Protein AF-A0A6I8LSV9-F1 (afdb_monomer_lite)

Radius of gyration: 19.4 Å; chains: 1; bounding box: 45×38×53 Å

Secondary structure (DSSP, 8-state):
--HHHHHHHHHHHHHHHHH---HHHHHHHHHHHHHHHHHHHHHHHHTT-HHHHHHHHHHS--TTS-HHHHHHHHHHHHHHHHHHHHHHHHHHHHHHHHHHTT--EEEEHHHHHHHHHHTTSS-S--SSEEEEE-GGGHHHHHHHHHHTT-EE-TTSSEEEEE---SSS-EEEEEEESS-SBTB-S-HHHHHHT-EEE--TT-SSPEEE--HHHHHHHHHHHHHHS--HHHHHHHHHHHHHSPPPSSPPHHHHHHHHHHHHH-TTS-SS-----TT-----

Structure (mmCIF, N/CA/C/O backbone):
data_AF-A0A6I8LSV9-F1
#
_entry.id   AF-A0A6I8LSV9-F1
#
loop_
_atom_site.group_PDB
_atom_site.id
_atom_site.type_symbol
_atom_site.label_atom_id
_atom_site.label_alt_id
_atom_site.label_comp_id
_atom_site.label_asym_id
_atom_site.label_entity_id
_atom_site.label_seq_id
_atom_site.pdbx_PDB_ins_code
_atom_site.Cartn_x
_atom_site.Cartn_y
_atom_site.Cartn_z
_atom_site.occupancy
_atom_site.B_iso_or_equiv
_atom_site.auth_seq_id
_atom_site.auth_comp_id
_atom_site.auth_asym_id
_atom_site.auth_atom_id
_atom_site.pdbx_PDB_model_num
ATOM 1 N N . MET A 1 1 ? 27.009 18.449 -19.032 1.00 41.56 1 MET A N 1
ATOM 2 C CA . MET A 1 1 ? 25.744 18.585 -19.803 1.00 41.56 1 MET A CA 1
ATOM 3 C C . MET A 1 1 ? 25.060 17.239 -20.095 1.00 41.56 1 MET A C 1
ATOM 5 O O . MET A 1 1 ? 24.064 17.221 -20.805 1.00 41.56 1 MET A O 1
ATOM 9 N N . THR A 1 2 ? 25.517 16.136 -19.492 1.00 44.06 2 THR A N 1
ATOM 10 C CA . THR A 1 2 ? 25.027 14.760 -19.702 1.00 44.06 2 THR A CA 1
ATOM 11 C C . THR A 1 2 ? 23.951 14.286 -18.712 1.00 44.06 2 THR A C 1
ATOM 13 O O . THR A 1 2 ? 23.444 13.189 -18.870 1.00 44.06 2 THR A O 1
ATOM 16 N N . ASP A 1 3 ? 23.518 15.106 -17.751 1.00 55.25 3 ASP A N 1
ATOM 17 C CA . ASP A 1 3 ? 22.819 14.571 -16.564 1.00 55.25 3 ASP A CA 1
ATOM 18 C C . ASP A 1 3 ? 21.285 14.761 -16.536 1.00 55.25 3 ASP A C 1
ATOM 20 O O . ASP A 1 3 ? 20.577 14.186 -15.720 1.00 55.25 3 ASP A O 1
ATOM 24 N N . ARG A 1 4 ? 20.712 15.562 -17.452 1.00 61.03 4 ARG A N 1
ATOM 25 C CA . ARG A 1 4 ? 19.246 15.800 -17.499 1.00 61.03 4 ARG A CA 1
ATOM 26 C C . ARG A 1 4 ? 18.470 14.841 -18.405 1.00 61.03 4 ARG A C 1
ATOM 28 O O . ARG A 1 4 ? 17.241 14.906 -18.428 1.00 61.03 4 ARG A O 1
ATOM 35 N N . ARG A 1 5 ? 19.150 14.052 -19.240 1.00 62.25 5 ARG A N 1
ATOM 36 C CA . ARG A 1 5 ? 18.494 13.032 -20.079 1.00 62.25 5 ARG A CA 1
ATOM 37 C C . ARG A 1 5 ? 18.415 11.696 -19.344 1.00 62.25 5 ARG A C 1
ATOM 39 O O . ARG A 1 5 ? 17.327 11.140 -19.322 1.00 62.25 5 ARG A O 1
ATOM 46 N N . ALA A 1 6 ? 19.482 11.304 -18.644 1.00 62.06 6 ALA A N 1
ATOM 47 C CA . ALA A 1 6 ? 19.504 10.058 -17.880 1.00 62.06 6 ALA A CA 1
ATOM 48 C C . ALA A 1 6 ? 18.453 10.012 -16.753 1.00 62.06 6 ALA A C 1
ATOM 50 O O . ALA A 1 6 ? 17.731 9.039 -16.567 1.00 62.06 6 ALA A O 1
ATOM 51 N N . GLY A 1 7 ? 18.237 11.134 -16.058 1.00 73.69 7 GLY A N 1
ATOM 52 C CA . GLY A 1 7 ? 17.177 11.203 -15.045 1.00 73.69 7 GLY A CA 1
ATOM 53 C C . GLY A 1 7 ? 15.755 10.991 -15.592 1.00 73.69 7 GLY A C 1
ATOM 54 O O . GLY A 1 7 ? 14.885 10.541 -14.853 1.00 73.69 7 GLY A O 1
ATOM 55 N N . ARG A 1 8 ? 15.505 11.283 -16.879 1.00 87.69 8 ARG A N 1
ATOM 56 C CA . ARG A 1 8 ? 14.156 11.187 -17.462 1.00 87.69 8 ARG A CA 1
ATOM 57 C C . ARG A 1 8 ? 13.750 9.757 -17.784 1.00 87.69 8 ARG A C 1
ATOM 59 O O . ARG A 1 8 ? 12.625 9.396 -17.471 1.00 87.69 8 ARG A O 1
ATOM 66 N N . LEU A 1 9 ? 14.648 8.947 -18.348 1.00 91.31 9 LEU A N 1
ATOM 67 C CA . LEU A 1 9 ? 14.338 7.548 -18.660 1.00 91.31 9 LEU A CA 1
ATOM 68 C C . LEU A 1 9 ? 14.072 6.739 -17.386 1.00 91.31 9 LEU A C 1
ATOM 70 O O . LEU A 1 9 ? 13.116 5.968 -17.338 1.00 91.31 9 LEU A O 1
ATOM 74 N N . ALA A 1 10 ? 14.854 6.965 -16.326 1.00 93.19 10 ALA A N 1
ATOM 75 C CA . ALA A 1 10 ? 14.626 6.327 -15.031 1.00 93.19 10 ALA A CA 1
ATOM 76 C C . ALA A 1 10 ? 13.281 6.727 -14.394 1.00 93.19 10 ALA A C 1
ATOM 78 O O . ALA A 1 10 ? 12.571 5.880 -13.848 1.00 93.19 10 ALA A O 1
ATOM 79 N N . GLU A 1 11 ? 12.905 8.006 -14.468 1.00 93.00 11 GLU A N 1
ATOM 80 C CA . GLU A 1 11 ? 11.604 8.475 -13.982 1.00 93.00 11 GLU A CA 1
ATOM 81 C C . GLU A 1 11 ? 10.441 7.927 -14.822 1.00 93.00 11 GLU A C 1
ATOM 83 O O . GLU A 1 11 ? 9.444 7.470 -14.260 1.00 93.00 11 GLU A O 1
ATOM 88 N N . ASP A 1 12 ? 10.584 7.910 -16.148 1.00 93.06 12 ASP A N 1
ATOM 89 C CA . ASP A 1 12 ? 9.601 7.345 -17.072 1.00 93.06 12 ASP A CA 1
ATOM 90 C C . ASP A 1 12 ? 9.400 5.840 -16.823 1.00 93.06 12 ASP A C 1
ATOM 92 O O . ASP A 1 12 ? 8.258 5.382 -16.786 1.00 93.06 12 ASP A O 1
ATOM 96 N N . ALA A 1 13 ? 10.470 5.090 -16.536 1.00 94.06 13 ALA A N 1
ATOM 97 C CA . ALA A 1 13 ? 10.390 3.680 -16.157 1.00 94.06 13 ALA A CA 1
ATOM 98 C C . ALA A 1 13 ? 9.637 3.472 -14.832 1.00 94.06 13 ALA A C 1
ATOM 100 O O . ALA A 1 13 ? 8.784 2.591 -14.739 1.00 94.06 13 ALA A O 1
ATOM 101 N N . VAL A 1 14 ? 9.889 4.299 -13.808 1.00 94.62 14 VAL A N 1
ATOM 102 C CA . VAL A 1 14 ? 9.114 4.242 -12.552 1.00 94.62 14 VAL A CA 1
ATOM 103 C C . VAL A 1 14 ? 7.649 4.596 -12.791 1.00 94.62 14 VAL A C 1
ATOM 105 O O . VAL A 1 14 ? 6.767 3.925 -12.255 1.00 94.62 14 VAL A O 1
ATOM 108 N N . ARG A 1 15 ? 7.367 5.593 -13.634 1.00 94.25 15 ARG A N 1
ATOM 109 C CA . ARG A 1 15 ? 5.996 5.933 -14.024 1.00 94.25 15 ARG A CA 1
ATOM 110 C C . ARG A 1 15 ? 5.301 4.751 -14.708 1.00 94.25 15 ARG A C 1
ATOM 112 O O . ARG A 1 15 ? 4.181 4.423 -14.320 1.00 94.25 15 ARG A O 1
ATOM 119 N N . ALA A 1 16 ? 5.958 4.089 -15.659 1.00 93.62 16 ALA A N 1
ATOM 120 C CA . ALA A 1 16 ? 5.436 2.897 -16.332 1.00 93.62 16 ALA A CA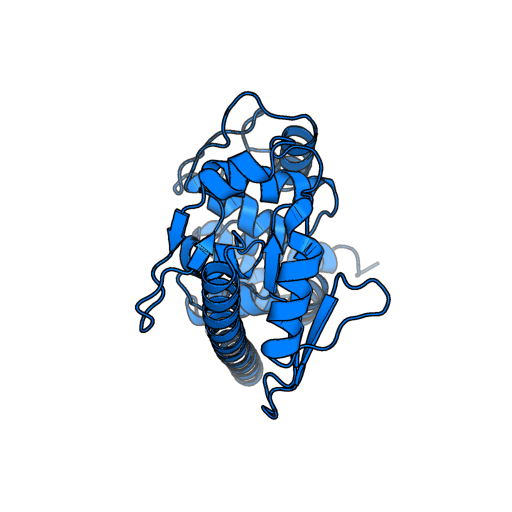 1
ATOM 121 C C . ALA A 1 16 ? 5.186 1.741 -15.341 1.00 93.62 16 ALA A C 1
ATOM 123 O O . ALA A 1 16 ? 4.099 1.167 -15.314 1.00 93.62 16 ALA A O 1
ATOM 124 N N . LEU A 1 17 ? 6.120 1.475 -14.419 1.00 93.19 17 LEU A N 1
ATOM 125 C CA . LEU A 1 17 ? 5.948 0.475 -13.350 1.00 93.19 17 LEU A CA 1
ATOM 126 C C . LEU A 1 17 ? 4.728 0.763 -12.459 1.00 93.19 17 LEU A C 1
ATOM 128 O O . LEU A 1 17 ? 3.979 -0.143 -12.068 1.00 93.19 17 LEU A O 1
ATOM 132 N N . CYS A 1 18 ? 4.522 2.033 -12.105 1.00 93.69 18 CYS A N 1
ATOM 133 C CA . CYS A 1 18 ? 3.361 2.451 -11.330 1.00 93.69 18 CYS A CA 1
ATOM 134 C C . CYS A 1 18 ? 2.058 2.259 -12.114 1.00 93.69 18 CYS A C 1
ATOM 136 O O . CYS A 1 18 ? 1.058 1.888 -11.494 1.00 93.69 18 CYS A O 1
ATOM 138 N N . TRP A 1 19 ? 2.084 2.446 -13.437 1.00 89.38 19 TRP A N 1
ATOM 139 C CA . TRP A 1 19 ? 0.939 2.238 -14.316 1.00 89.38 19 TRP A CA 1
ATOM 140 C C . TRP A 1 19 ? 0.557 0.759 -14.459 1.00 89.38 19 TRP A C 1
ATOM 142 O O . TRP A 1 19 ? -0.611 0.437 -14.261 1.00 89.38 19 TRP A O 1
ATOM 152 N N . GLY A 1 20 ? 1.492 -0.157 -14.734 1.00 80.06 20 GLY A N 1
ATOM 153 C CA . GLY A 1 20 ? 1.222 -1.601 -14.857 1.00 80.06 20 GLY A CA 1
ATOM 154 C C . GLY A 1 20 ? 1.785 -2.250 -16.130 1.00 80.06 20 GLY A C 1
ATOM 155 O O . GLY A 1 20 ? 2.634 -1.681 -16.800 1.00 80.06 20 GLY A O 1
ATOM 156 N N . THR A 1 21 ? 1.338 -3.472 -16.441 1.00 64.88 21 THR A N 1
ATOM 157 C CA . THR A 1 21 ? 1.952 -4.384 -17.433 1.00 64.88 21 THR A CA 1
ATOM 158 C C . THR A 1 21 ? 1.377 -4.250 -18.852 1.00 64.88 21 THR A C 1
ATOM 160 O O . THR A 1 21 ? 1.044 -5.251 -19.483 1.00 64.88 21 THR A O 1
ATOM 163 N N . GLY A 1 22 ? 1.223 -3.024 -19.358 1.00 72.25 22 GLY A N 1
ATOM 164 C CA . GLY A 1 22 ? 0.943 -2.810 -20.786 1.00 72.25 22 GLY A CA 1
ATOM 165 C C . GLY A 1 22 ? 2.160 -3.164 -21.655 1.00 72.25 22 GLY A C 1
ATOM 166 O O . GLY A 1 22 ? 3.293 -3.098 -21.176 1.00 72.25 22 GLY A O 1
ATOM 167 N N . ALA A 1 23 ? 1.950 -3.522 -22.928 1.00 70.19 23 ALA A N 1
ATOM 168 C CA . ALA A 1 23 ? 3.049 -3.830 -23.857 1.00 70.19 23 ALA A CA 1
ATOM 169 C C . ALA A 1 23 ? 4.005 -2.631 -24.038 1.00 70.19 23 ALA A C 1
ATOM 171 O O . ALA A 1 23 ? 5.218 -2.788 -23.911 1.00 70.19 23 ALA A O 1
ATOM 172 N N . ASP A 1 24 ? 3.455 -1.425 -24.203 1.00 78.19 24 ASP A N 1
ATOM 173 C CA . ASP A 1 24 ? 4.225 -0.177 -24.321 1.00 78.19 24 ASP A CA 1
ATOM 174 C C . ASP A 1 24 ? 5.043 0.109 -23.050 1.00 78.19 24 ASP A C 1
ATOM 176 O O . ASP A 1 24 ? 6.216 0.496 -23.100 1.00 78.19 24 ASP A O 1
ATOM 180 N N . SER A 1 25 ? 4.442 -0.147 -21.883 1.00 84.94 25 SER A N 1
ATOM 181 C CA . SER A 1 25 ? 5.132 -0.071 -20.594 1.00 84.94 25 SER A CA 1
ATOM 182 C C . SER A 1 25 ? 6.300 -1.064 -20.524 1.00 84.94 25 SER A C 1
ATOM 184 O O . SER A 1 25 ? 7.349 -0.726 -19.969 1.00 84.94 25 SER A O 1
ATOM 186 N N . HIS A 1 26 ? 6.173 -2.258 -21.119 1.00 89.19 26 HIS A N 1
ATOM 187 C CA . HIS A 1 26 ? 7.247 -3.247 -21.113 1.00 89.19 26 HIS A CA 1
ATOM 188 C C . HIS A 1 26 ? 8.468 -2.822 -21.906 1.00 89.19 26 HIS A C 1
ATOM 190 O O . HIS A 1 26 ? 9.573 -2.849 -21.359 1.00 89.19 26 HIS A O 1
ATOM 196 N N . GLU A 1 27 ? 8.276 -2.392 -23.149 1.00 90.06 27 GLU A N 1
ATOM 197 C CA . GLU A 1 27 ? 9.377 -1.920 -23.988 1.00 90.06 27 GLU A CA 1
ATOM 198 C C . GLU A 1 27 ? 10.102 -0.740 -23.334 1.00 90.06 27 GLU A C 1
ATOM 200 O O . GLU A 1 27 ? 11.333 -0.721 -23.283 1.00 90.06 27 GLU A O 1
ATOM 205 N N . MET A 1 28 ? 9.353 0.201 -22.748 1.00 92.69 28 MET A N 1
ATOM 206 C CA . MET A 1 28 ? 9.922 1.348 -22.040 1.00 92.69 28 MET A CA 1
ATOM 207 C C . MET A 1 28 ? 10.778 0.927 -20.840 1.00 92.69 28 MET A C 1
ATOM 209 O O . MET A 1 28 ? 11.909 1.398 -20.696 1.00 92.69 28 MET A O 1
ATOM 213 N N . ILE A 1 29 ? 10.261 0.044 -19.980 1.00 94.44 29 ILE A N 1
ATOM 214 C CA . ILE A 1 29 ? 10.987 -0.421 -18.791 1.00 94.44 29 ILE A CA 1
ATOM 215 C C . ILE A 1 29 ? 12.228 -1.216 -19.207 1.00 94.44 29 ILE A C 1
ATOM 217 O O . ILE A 1 29 ? 13.314 -0.953 -18.690 1.00 94.44 29 ILE A O 1
ATOM 221 N N . ALA A 1 30 ? 12.095 -2.152 -20.151 1.00 94.06 30 ALA A N 1
ATOM 222 C CA . ALA A 1 30 ? 13.209 -2.963 -20.638 1.00 94.06 30 ALA A CA 1
ATOM 223 C C . ALA A 1 30 ? 14.304 -2.087 -21.264 1.00 94.06 30 ALA A C 1
ATOM 225 O O . ALA A 1 30 ? 15.478 -2.219 -20.915 1.00 94.06 30 ALA A O 1
ATOM 226 N N . HIS A 1 31 ? 13.924 -1.128 -22.114 1.00 94.75 31 HIS A N 1
ATOM 227 C CA . HIS A 1 31 ? 14.861 -0.194 -22.730 1.00 94.75 31 HIS A CA 1
ATOM 228 C C . HIS A 1 31 ? 15.604 0.654 -21.688 1.00 94.75 31 HIS A C 1
ATOM 230 O O . HIS A 1 31 ? 16.830 0.779 -21.761 1.00 94.75 31 HIS A O 1
ATOM 236 N N . ALA A 1 32 ? 14.894 1.199 -20.696 1.00 95.31 32 ALA A N 1
ATOM 237 C CA . ALA A 1 32 ? 15.503 1.998 -19.635 1.00 95.31 32 ALA A CA 1
ATOM 238 C C . ALA A 1 32 ? 16.468 1.168 -18.774 1.00 95.31 32 ALA A C 1
ATOM 240 O O . ALA A 1 32 ? 17.569 1.622 -18.469 1.00 95.31 32 ALA A O 1
ATOM 241 N N . VAL A 1 33 ? 16.091 -0.066 -18.425 1.00 95.69 33 VAL A N 1
ATOM 242 C CA . VAL A 1 33 ? 16.935 -0.989 -17.652 1.00 95.69 33 VAL A CA 1
ATOM 243 C C . VAL A 1 33 ? 18.208 -1.357 -18.417 1.00 95.69 33 VAL A C 1
ATOM 245 O O . VAL A 1 33 ? 19.280 -1.359 -17.820 1.00 95.69 33 VAL A O 1
ATOM 248 N N . LEU A 1 34 ? 18.127 -1.626 -19.723 1.00 95.19 34 LEU A N 1
ATOM 249 C CA . LEU A 1 34 ? 19.300 -1.984 -20.531 1.00 95.19 34 LEU A CA 1
ATOM 250 C C . LEU A 1 34 ? 20.220 -0.795 -20.817 1.00 95.19 34 LEU A C 1
ATOM 252 O O . LEU A 1 34 ? 21.437 -0.959 -20.878 1.00 95.19 34 LEU A O 1
ATOM 256 N N . THR A 1 35 ? 19.654 0.400 -20.977 1.00 95.25 35 THR A N 1
ATOM 257 C CA . THR A 1 35 ? 20.423 1.595 -21.350 1.00 95.25 35 THR A CA 1
ATOM 258 C C . THR A 1 35 ? 21.012 2.300 -20.127 1.00 95.25 35 THR A C 1
ATOM 260 O O . THR A 1 35 ? 22.131 2.806 -20.185 1.00 95.25 35 THR A O 1
ATOM 263 N N . GLU A 1 36 ? 20.282 2.333 -19.007 1.00 95.69 36 GLU A N 1
ATOM 264 C CA . GLU A 1 36 ? 20.600 3.167 -17.841 1.00 95.69 36 GLU A CA 1
ATOM 265 C C . GLU A 1 36 ? 20.325 2.458 -16.503 1.00 95.69 36 GLU A C 1
ATOM 267 O O . GLU A 1 36 ? 19.827 3.062 -15.549 1.00 95.69 36 GLU A O 1
ATOM 272 N N . LEU A 1 37 ? 20.692 1.174 -16.403 1.00 95.62 37 LEU A N 1
ATOM 273 C CA . LEU A 1 37 ? 20.463 0.331 -15.221 1.00 95.62 37 LEU A CA 1
ATOM 274 C C . LEU A 1 37 ? 20.738 1.042 -13.884 1.00 95.62 37 LEU A C 1
ATOM 276 O O . LEU A 1 37 ? 19.918 0.987 -12.970 1.00 95.62 37 LEU A O 1
ATOM 280 N N . GLY A 1 38 ? 21.890 1.709 -13.762 1.00 96.06 38 GLY A N 1
ATOM 281 C CA . GLY A 1 38 ? 22.283 2.397 -12.530 1.00 96.06 38 GLY A CA 1
ATOM 282 C C . GLY A 1 38 ? 21.299 3.496 -12.116 1.00 96.06 38 GLY A C 1
ATOM 283 O O . GLY A 1 38 ? 20.918 3.559 -10.948 1.00 96.06 38 GLY A O 1
ATOM 284 N N . ALA A 1 39 ? 20.835 4.308 -13.071 1.00 96.56 39 ALA A N 1
ATOM 285 C CA . ALA A 1 39 ? 19.878 5.382 -12.817 1.00 96.56 39 ALA A CA 1
ATOM 286 C C . ALA A 1 39 ? 18.490 4.829 -12.463 1.00 96.56 39 ALA A C 1
ATOM 288 O O . ALA A 1 39 ? 17.845 5.331 -11.542 1.00 96.56 39 ALA A O 1
ATOM 289 N N . VAL A 1 40 ? 18.051 3.757 -13.136 1.00 96.69 40 VAL A N 1
ATOM 290 C CA . VAL A 1 40 ? 16.788 3.070 -12.816 1.00 96.69 40 VAL A CA 1
ATOM 291 C C . VAL A 1 40 ? 16.829 2.496 -11.399 1.00 96.69 40 VAL A C 1
ATOM 293 O O . VAL A 1 40 ? 15.917 2.748 -10.614 1.00 96.69 40 VAL A O 1
ATOM 296 N N . LEU A 1 41 ? 17.899 1.783 -11.029 1.00 97.38 41 LEU A N 1
ATOM 297 C CA . LEU A 1 41 ? 18.055 1.227 -9.680 1.00 97.38 41 LEU A CA 1
ATOM 298 C C . LEU A 1 41 ? 18.083 2.324 -8.612 1.00 97.38 41 LEU A C 1
ATOM 300 O O . LEU A 1 41 ? 17.379 2.209 -7.606 1.00 97.38 41 LEU A O 1
ATOM 304 N N . GLU A 1 42 ? 18.852 3.394 -8.828 1.00 97.19 42 GLU A N 1
ATOM 305 C CA . GLU A 1 42 ? 18.894 4.534 -7.910 1.00 97.19 42 GLU A CA 1
ATOM 306 C C . GLU A 1 42 ? 17.496 5.138 -7.730 1.00 97.19 42 GLU A C 1
ATOM 308 O O . GLU A 1 42 ? 17.022 5.301 -6.599 1.00 97.19 42 GLU A O 1
ATOM 313 N N . GLN A 1 43 ? 16.803 5.422 -8.832 1.00 96.38 43 GLN A N 1
ATOM 314 C CA . GLN A 1 43 ? 15.477 6.020 -8.798 1.00 96.38 43 GLN A CA 1
ATOM 315 C C . GLN A 1 43 ? 14.461 5.094 -8.123 1.00 96.38 43 GLN A C 1
ATOM 317 O O . GLN A 1 43 ? 13.661 5.555 -7.303 1.00 96.38 43 GLN A O 1
ATOM 322 N N . SER A 1 44 ? 14.507 3.787 -8.383 1.00 97.06 44 SER A N 1
ATOM 323 C CA . SER A 1 44 ? 13.640 2.803 -7.731 1.00 97.06 44 SER A CA 1
ATOM 324 C C . SER A 1 44 ? 13.900 2.686 -6.228 1.00 97.06 44 SER A C 1
ATOM 326 O O . SER A 1 44 ? 12.953 2.544 -5.450 1.00 97.06 44 SER A O 1
ATOM 328 N N . VAL A 1 45 ? 15.151 2.809 -5.778 1.00 96.50 45 VAL A N 1
ATOM 329 C CA . VAL A 1 45 ? 15.485 2.871 -4.346 1.00 96.50 45 VAL A CA 1
ATOM 330 C C . VAL A 1 45 ? 14.934 4.152 -3.719 1.00 96.50 45 VAL A C 1
ATOM 332 O O . VAL A 1 45 ? 14.200 4.086 -2.730 1.00 96.50 45 VAL A O 1
ATOM 335 N N . ARG A 1 46 ? 15.226 5.320 -4.306 1.00 94.88 46 ARG A N 1
ATOM 336 C CA . ARG A 1 46 ? 14.807 6.632 -3.774 1.00 94.88 46 ARG A CA 1
ATOM 337 C C . ARG A 1 46 ? 13.288 6.769 -3.715 1.00 94.88 46 ARG A C 1
ATOM 339 O O . ARG A 1 46 ? 12.752 7.338 -2.766 1.00 94.88 46 ARG A O 1
ATOM 346 N N . SER A 1 47 ? 12.594 6.204 -4.698 1.00 94.25 47 SER A N 1
ATOM 347 C CA . SER A 1 47 ? 11.134 6.206 -4.782 1.00 94.25 47 SER A CA 1
ATOM 348 C C . SER A 1 47 ? 10.453 5.086 -3.988 1.00 94.25 47 SER A C 1
ATOM 350 O O . SER A 1 47 ? 9.228 5.084 -3.911 1.00 94.25 47 SER A O 1
ATOM 352 N N . LYS A 1 48 ? 11.202 4.158 -3.368 1.00 95.31 48 LYS A N 1
ATOM 353 C CA . LYS A 1 48 ? 10.666 2.941 -2.721 1.00 95.31 48 LYS A CA 1
ATOM 354 C C . LYS A 1 48 ? 9.825 2.065 -3.667 1.00 95.31 48 LYS A C 1
ATOM 356 O O . LYS A 1 48 ? 8.810 1.500 -3.266 1.00 95.31 48 LYS A O 1
ATOM 361 N N . THR A 1 49 ? 10.247 1.961 -4.926 1.00 96.81 49 THR A N 1
ATOM 362 C CA . THR A 1 49 ? 9.636 1.108 -5.961 1.00 96.81 49 THR A CA 1
ATOM 363 C C . THR A 1 49 ? 10.550 -0.044 -6.393 1.00 96.81 49 THR A C 1
ATOM 365 O O . THR A 1 49 ? 10.212 -0.779 -7.313 1.00 96.81 49 THR A O 1
ATOM 368 N N . LEU A 1 50 ? 11.680 -0.274 -5.711 1.00 97.81 50 LEU A N 1
ATOM 369 C CA . LEU A 1 50 ? 12.616 -1.353 -6.058 1.00 97.81 50 LEU A CA 1
ATOM 370 C C . LEU A 1 50 ? 11.965 -2.743 -6.066 1.00 97.81 50 LEU A C 1
ATOM 372 O O . LEU A 1 50 ? 12.225 -3.523 -6.973 1.00 97.81 50 LEU A O 1
ATOM 376 N N . CYS A 1 51 ? 11.092 -3.053 -5.103 1.00 97.94 51 CYS A N 1
ATOM 377 C CA . CYS A 1 51 ? 10.382 -4.340 -5.104 1.00 97.94 51 CYS A CA 1
ATOM 378 C C . CYS A 1 51 ? 9.343 -4.434 -6.229 1.00 97.94 51 CYS A C 1
ATOM 380 O O . CYS A 1 51 ? 9.068 -5.531 -6.703 1.00 97.94 51 CYS A O 1
ATOM 382 N N . LEU A 1 52 ? 8.808 -3.297 -6.683 1.00 96.50 52 LEU A N 1
ATOM 383 C CA . LEU A 1 52 ? 7.899 -3.245 -7.824 1.00 96.50 52 LEU A CA 1
ATOM 384 C C . LEU A 1 52 ? 8.659 -3.523 -9.127 1.00 96.50 52 LEU A C 1
ATOM 386 O O . LEU A 1 52 ? 8.211 -4.351 -9.911 1.00 96.50 52 LEU A O 1
ATOM 390 N N . LEU A 1 53 ? 9.837 -2.913 -9.309 1.00 97.12 53 LEU A N 1
ATOM 391 C CA . LEU A 1 53 ? 10.754 -3.235 -10.408 1.00 97.12 53 LEU A CA 1
ATOM 392 C C . LEU A 1 53 ? 11.191 -4.707 -10.364 1.00 97.12 53 LEU A C 1
ATOM 394 O O . LEU A 1 53 ? 11.172 -5.384 -11.385 1.00 97.12 53 LEU A O 1
ATOM 398 N N . ALA A 1 54 ? 11.571 -5.210 -9.187 1.00 97.69 54 ALA A N 1
ATOM 399 C CA . ALA A 1 54 ? 12.015 -6.591 -9.024 1.00 97.69 54 ALA A CA 1
ATOM 400 C C . ALA A 1 54 ? 10.903 -7.597 -9.354 1.00 97.69 54 ALA A C 1
ATOM 402 O O . ALA A 1 54 ? 11.157 -8.551 -10.077 1.00 97.69 54 ALA A O 1
ATOM 403 N N . ALA A 1 55 ? 9.677 -7.375 -8.866 1.00 96.56 55 ALA A N 1
ATOM 404 C CA . ALA A 1 55 ? 8.526 -8.208 -9.213 1.00 96.56 55 ALA A CA 1
ATOM 405 C C . ALA A 1 55 ? 8.224 -8.152 -10.713 1.00 96.56 55 ALA A C 1
ATOM 407 O O . ALA A 1 55 ? 8.031 -9.183 -11.344 1.00 96.56 55 ALA A O 1
ATOM 408 N N . TYR A 1 56 ? 8.271 -6.955 -11.295 1.00 95.50 56 TYR A N 1
ATOM 409 C CA . TYR A 1 56 ? 8.058 -6.774 -12.719 1.00 95.50 56 TYR A CA 1
ATOM 410 C C . TYR A 1 56 ? 9.060 -7.573 -13.569 1.00 95.50 56 TYR A C 1
ATOM 412 O O . TYR A 1 56 ? 8.643 -8.327 -14.443 1.00 95.50 56 TYR A O 1
ATOM 420 N N . LEU A 1 57 ? 10.362 -7.456 -13.286 1.00 95.31 57 LEU A N 1
ATOM 421 C CA . LEU A 1 57 ? 11.423 -8.161 -14.019 1.00 95.31 57 LEU A CA 1
ATOM 422 C C . LEU A 1 57 ? 11.477 -9.666 -13.715 1.00 95.31 57 LEU A C 1
ATOM 424 O O . LEU A 1 57 ? 12.006 -10.429 -14.521 1.00 95.31 57 LEU A O 1
ATOM 428 N N . HIS A 1 58 ? 10.934 -10.094 -12.573 1.00 94.56 58 HIS A N 1
ATOM 429 C CA . HIS A 1 58 ? 10.737 -11.508 -12.260 1.00 94.56 58 HIS A CA 1
ATOM 430 C C . HIS A 1 58 ? 9.703 -12.144 -13.199 1.00 94.56 58 HIS A C 1
ATOM 432 O O . HIS A 1 58 ? 9.928 -13.241 -13.703 1.00 94.56 58 HIS A O 1
ATOM 438 N N . ASP A 1 59 ? 8.608 -11.429 -13.470 1.00 93.31 59 ASP A N 1
ATOM 439 C CA . ASP A 1 59 ? 7.529 -11.901 -14.343 1.00 93.31 59 ASP A CA 1
ATOM 440 C C . ASP A 1 59 ? 7.814 -11.628 -15.836 1.00 93.31 59 ASP A C 1
ATOM 442 O O . ASP A 1 59 ? 7.311 -12.334 -16.707 1.00 93.31 59 ASP A O 1
ATOM 446 N N . HIS A 1 60 ? 8.648 -10.626 -16.140 1.00 92.81 60 HIS A N 1
ATOM 447 C CA . HIS A 1 60 ? 8.990 -10.186 -17.495 1.00 92.81 60 HIS A CA 1
ATOM 448 C C . HIS A 1 60 ? 10.508 -10.176 -17.680 1.00 92.81 60 HIS A C 1
ATOM 450 O O . HIS A 1 60 ? 11.171 -9.144 -17.534 1.00 92.81 60 HIS A O 1
ATOM 456 N N . SER A 1 61 ? 11.069 -11.343 -17.993 1.00 88.38 61 SER A N 1
ATOM 457 C CA . SER A 1 61 ? 12.514 -11.501 -18.143 1.00 88.38 61 SER A CA 1
ATOM 458 C C . SER A 1 61 ? 13.073 -10.626 -19.266 1.00 88.38 61 SER A C 1
ATOM 460 O O . SER A 1 61 ? 12.563 -10.663 -20.384 1.00 88.38 61 SER A O 1
ATOM 462 N N . VAL A 1 62 ? 14.175 -9.932 -18.987 1.00 93.56 62 VAL A N 1
ATOM 463 C CA . VAL A 1 62 ? 14.999 -9.234 -19.983 1.00 93.56 62 VAL A CA 1
ATOM 464 C C . VAL A 1 62 ? 16.275 -10.064 -20.186 1.00 93.56 62 VAL A C 1
ATOM 466 O O . VAL A 1 62 ? 17.126 -10.058 -19.293 1.00 93.56 62 VAL A O 1
ATOM 469 N N . PRO A 1 63 ? 16.408 -10.836 -21.283 1.00 92.62 63 PRO A N 1
ATOM 470 C CA . PRO A 1 63 ? 17.499 -11.803 -21.463 1.00 92.62 63 PRO A CA 1
ATOM 471 C C . PRO A 1 63 ? 18.909 -11.207 -21.385 1.00 92.62 63 PRO A C 1
ATOM 473 O O . PRO A 1 63 ? 19.844 -11.882 -20.957 1.00 92.62 63 PRO A O 1
ATOM 476 N N . GLU A 1 64 ? 19.066 -9.948 -21.783 1.00 96.31 64 GLU A N 1
ATOM 477 C CA . GLU A 1 64 ? 20.332 -9.216 -21.802 1.00 96.31 64 GLU A CA 1
ATOM 478 C C . GLU A 1 64 ? 20.729 -8.662 -20.423 1.00 96.31 64 GLU A C 1
ATOM 480 O O . GLU A 1 64 ? 21.839 -8.151 -20.261 1.00 96.31 64 GLU A O 1
ATOM 485 N N . LEU A 1 65 ? 19.850 -8.751 -19.417 1.00 95.00 65 LEU A N 1
ATOM 486 C CA . LEU A 1 65 ? 20.136 -8.272 -18.068 1.00 95.00 65 LEU A CA 1
ATOM 487 C C . LEU A 1 65 ? 21.166 -9.170 -17.371 1.00 95.00 65 LEU A C 1
ATOM 489 O O . LEU A 1 65 ? 21.041 -10.395 -17.326 1.00 95.00 65 LEU A O 1
ATOM 493 N N . ASP A 1 66 ? 22.172 -8.540 -16.764 1.00 95.56 66 ASP A N 1
ATOM 494 C CA . ASP A 1 66 ? 23.233 -9.247 -16.055 1.00 95.56 66 ASP A CA 1
ATOM 495 C C . ASP A 1 66 ? 22.690 -10.172 -14.947 1.00 95.56 66 ASP A C 1
ATOM 497 O O . ASP A 1 66 ? 21.867 -9.799 -14.106 1.00 95.56 66 ASP A O 1
ATOM 501 N N . ARG A 1 67 ? 23.215 -11.401 -14.894 1.00 96.25 67 ARG A N 1
ATOM 502 C CA . ARG A 1 67 ? 22.751 -12.436 -13.959 1.00 96.25 67 ARG A CA 1
ATOM 503 C C . ARG A 1 67 ? 22.959 -12.060 -12.490 1.00 96.25 67 ARG A C 1
ATOM 505 O O . ARG A 1 67 ? 22.226 -12.547 -11.625 1.00 96.25 67 ARG A O 1
ATOM 512 N N . ALA A 1 68 ? 23.982 -11.278 -12.147 1.00 97.25 68 ALA A N 1
ATOM 513 C CA . ALA A 1 68 ? 24.169 -10.803 -10.779 1.00 97.25 68 ALA A CA 1
ATOM 514 C C . ALA A 1 68 ? 23.091 -9.781 -10.400 1.00 97.25 68 ALA A C 1
ATOM 516 O O . ALA A 1 68 ? 22.562 -9.861 -9.291 1.00 97.25 68 ALA A O 1
ATOM 517 N N . VAL A 1 69 ? 22.703 -8.909 -11.332 1.00 96.88 69 VAL A N 1
ATOM 518 C CA . VAL A 1 69 ? 21.602 -7.950 -11.153 1.00 96.88 69 VAL A CA 1
ATOM 519 C C . VAL A 1 69 ? 20.273 -8.678 -10.959 1.00 96.88 69 VAL A C 1
ATOM 521 O O . VAL A 1 69 ? 19.576 -8.411 -9.980 1.00 96.88 69 VAL A O 1
ATOM 524 N N . THR A 1 70 ? 19.958 -9.667 -11.800 1.00 97.31 70 THR A N 1
ATOM 525 C CA . THR A 1 70 ? 18.746 -10.491 -11.645 1.00 97.31 70 THR A CA 1
ATOM 526 C C . THR A 1 70 ? 18.704 -11.170 -10.274 1.00 97.31 70 THR A C 1
ATOM 528 O O . THR A 1 70 ? 17.724 -11.044 -9.543 1.00 97.31 70 THR A O 1
ATOM 531 N N . ARG A 1 71 ? 19.810 -11.799 -9.845 1.00 97.94 71 ARG A N 1
ATOM 532 C CA . ARG A 1 71 ? 19.899 -12.431 -8.513 1.00 97.94 71 ARG A CA 1
ATOM 533 C C . ARG A 1 71 ? 19.724 -11.437 -7.362 1.00 97.94 71 ARG A C 1
ATOM 535 O O . ARG A 1 71 ? 19.148 -11.800 -6.332 1.00 97.94 71 ARG A O 1
ATOM 542 N N . PHE A 1 72 ? 20.242 -10.217 -7.500 1.00 97.81 72 PHE A N 1
ATOM 543 C CA . PHE A 1 72 ? 20.074 -9.152 -6.510 1.00 97.81 72 PHE A CA 1
ATOM 544 C C . PHE A 1 72 ? 18.601 -8.739 -6.376 1.00 97.81 72 PHE A C 1
ATOM 546 O O . PHE A 1 72 ? 18.082 -8.660 -5.257 1.00 97.81 72 PHE A O 1
ATOM 553 N N . LEU A 1 73 ? 17.912 -8.539 -7.501 1.00 98.06 73 LEU A N 1
ATOM 554 C CA . LEU A 1 73 ? 16.493 -8.182 -7.531 1.00 98.06 73 LEU A CA 1
ATOM 555 C C . LEU A 1 73 ? 15.612 -9.309 -6.974 1.00 98.06 73 LEU A C 1
ATOM 557 O O . LEU A 1 73 ? 14.798 -9.051 -6.089 1.00 98.06 73 LEU A O 1
ATOM 561 N N . ASP A 1 74 ? 15.844 -10.560 -7.378 1.00 98.00 74 ASP A N 1
ATOM 562 C CA . ASP A 1 74 ? 15.138 -11.730 -6.834 1.00 98.00 74 ASP A CA 1
ATOM 563 C C . ASP A 1 74 ? 15.319 -11.855 -5.315 1.00 98.00 74 ASP A C 1
ATOM 565 O O . ASP A 1 74 ? 14.389 -12.185 -4.576 1.00 98.00 74 ASP A O 1
ATOM 569 N N . SER A 1 75 ? 16.530 -11.587 -4.820 1.00 98.19 75 SER A N 1
ATOM 570 C CA . SER A 1 75 ? 16.824 -11.642 -3.385 1.00 98.19 75 SER A CA 1
ATOM 571 C C . SER A 1 75 ? 16.141 -10.512 -2.622 1.00 98.19 75 SER A C 1
ATOM 573 O O . SER A 1 75 ? 15.606 -10.753 -1.540 1.00 98.19 75 SER A O 1
ATOM 575 N N . THR A 1 76 ? 16.082 -9.316 -3.208 1.00 97.50 76 THR A N 1
ATOM 576 C CA . THR A 1 76 ? 15.339 -8.174 -2.662 1.00 97.50 76 THR A CA 1
ATOM 577 C C . THR A 1 76 ? 13.843 -8.478 -2.594 1.00 97.50 76 THR A C 1
ATOM 579 O O . THR A 1 76 ? 13.219 -8.276 -1.551 1.00 97.50 76 THR A O 1
ATOM 582 N N . LEU A 1 77 ? 13.269 -9.029 -3.666 1.00 97.69 77 LEU A N 1
ATOM 583 C CA . LEU A 1 77 ? 11.857 -9.398 -3.715 1.00 97.69 77 LEU A CA 1
ATOM 584 C C . LEU A 1 77 ? 11.524 -10.492 -2.696 1.00 97.69 77 LEU A C 1
ATOM 586 O O . LEU A 1 77 ? 10.545 -10.375 -1.963 1.00 97.69 77 LEU A O 1
ATOM 590 N N . ARG A 1 78 ? 12.361 -11.528 -2.586 1.00 98.06 78 ARG A N 1
ATOM 591 C CA . ARG A 1 78 ? 12.213 -12.592 -1.581 1.00 98.06 78 ARG A CA 1
ATOM 592 C C . ARG A 1 78 ? 12.279 -12.056 -0.151 1.00 98.06 78 ARG A C 1
ATOM 594 O O . ARG A 1 78 ? 11.446 -12.442 0.667 1.00 98.06 78 ARG A O 1
ATOM 601 N N . ALA A 1 79 ? 13.220 -11.160 0.147 1.00 97.12 79 ALA A N 1
ATOM 602 C CA . ALA A 1 79 ? 13.305 -10.525 1.460 1.00 97.12 79 ALA A CA 1
ATOM 603 C C . ALA A 1 79 ? 12.046 -9.695 1.760 1.00 97.12 79 ALA A C 1
ATOM 605 O O . ALA A 1 79 ? 11.498 -9.784 2.858 1.00 97.12 79 ALA A O 1
ATOM 606 N N . ASN A 1 80 ? 11.532 -8.948 0.776 1.00 97.56 80 ASN A N 1
ATOM 607 C CA . ASN A 1 80 ? 10.304 -8.179 0.961 1.00 97.56 80 ASN A CA 1
ATOM 608 C C . ASN A 1 80 ? 9.068 -9.077 1.124 1.00 97.56 80 ASN A C 1
ATOM 610 O O . ASN A 1 80 ? 8.263 -8.809 2.005 1.00 97.56 80 ASN A O 1
ATOM 614 N N . ARG A 1 81 ? 8.946 -10.183 0.373 1.00 96.69 81 ARG A N 1
ATOM 615 C CA . ARG A 1 81 ? 7.880 -11.190 0.562 1.00 96.69 81 ARG A CA 1
ATOM 616 C C . ARG A 1 81 ? 7.868 -11.728 1.993 1.00 96.69 81 ARG A C 1
ATOM 618 O O . ARG A 1 81 ? 6.811 -11.793 2.618 1.00 96.69 81 ARG A O 1
ATOM 625 N N . TYR A 1 82 ? 9.043 -12.064 2.524 1.00 96.81 82 TYR A N 1
ATOM 626 C CA . TYR A 1 82 ? 9.176 -12.537 3.900 1.00 96.81 82 TYR A CA 1
ATOM 627 C C . TYR A 1 82 ? 8.784 -11.461 4.920 1.00 96.81 82 TYR A C 1
ATOM 629 O O . TYR A 1 82 ? 7.994 -11.718 5.827 1.00 96.81 82 TYR A O 1
ATOM 637 N N . LYS A 1 83 ? 9.253 -10.224 4.725 1.00 96.38 83 LYS A N 1
ATOM 638 C CA . LYS A 1 83 ? 8.860 -9.085 5.560 1.00 96.38 83 LYS A CA 1
ATOM 639 C C . LYS A 1 83 ? 7.353 -8.844 5.540 1.00 96.38 83 LYS A C 1
ATOM 641 O O . LYS A 1 83 ? 6.744 -8.682 6.593 1.00 96.38 83 LYS A O 1
ATOM 646 N N . THR A 1 84 ? 6.746 -8.843 4.359 1.00 95.50 84 THR A N 1
ATOM 647 C CA . THR A 1 84 ? 5.302 -8.686 4.181 1.00 95.50 84 THR A CA 1
ATOM 648 C C . THR A 1 84 ? 4.537 -9.769 4.930 1.00 95.50 84 THR A C 1
ATOM 650 O O . THR A 1 84 ? 3.566 -9.451 5.614 1.00 95.50 84 THR A O 1
ATOM 653 N N . TYR A 1 85 ? 4.988 -11.023 4.856 1.00 94.56 85 TYR A N 1
ATOM 654 C CA . TYR A 1 85 ? 4.406 -12.119 5.625 1.00 94.56 85 TYR A CA 1
ATOM 655 C C . TYR A 1 85 ? 4.498 -11.866 7.139 1.00 94.56 85 TYR A C 1
ATOM 657 O O . TYR A 1 85 ? 3.479 -11.922 7.823 1.00 94.56 85 TYR A O 1
ATOM 665 N N . ALA A 1 86 ? 5.674 -11.504 7.659 1.00 95.56 86 ALA A N 1
ATOM 666 C CA . ALA A 1 86 ? 5.857 -11.224 9.085 1.00 95.56 86 ALA A CA 1
ATOM 667 C C . ALA A 1 86 ? 4.971 -10.063 9.579 1.00 95.56 86 ALA A C 1
ATOM 669 O O . ALA A 1 86 ? 4.284 -10.189 10.594 1.00 95.56 86 ALA A O 1
ATOM 670 N N . CYS A 1 87 ? 4.923 -8.952 8.837 1.00 96.31 87 CYS A N 1
ATOM 671 C CA . CYS A 1 87 ? 4.052 -7.819 9.160 1.00 96.31 87 CYS A CA 1
ATOM 672 C C . CYS A 1 87 ? 2.568 -8.193 9.107 1.00 96.31 87 CYS A C 1
ATOM 674 O O . CYS A 1 87 ? 1.789 -7.731 9.932 1.00 96.31 87 CYS A O 1
ATOM 676 N N . ARG A 1 88 ? 2.165 -9.044 8.164 1.00 95.12 88 ARG A N 1
ATOM 677 C CA . ARG A 1 88 ? 0.787 -9.526 8.055 1.00 95.12 88 ARG A CA 1
ATOM 678 C C . ARG A 1 88 ? 0.387 -10.387 9.248 1.00 95.12 88 ARG A C 1
ATOM 680 O O . ARG A 1 88 ? -0.680 -10.164 9.808 1.00 95.12 88 ARG A O 1
ATOM 687 N N . VAL A 1 89 ? 1.236 -11.335 9.648 1.00 94.88 89 VAL A N 1
ATOM 688 C CA . VAL A 1 89 ? 1.004 -12.170 10.838 1.00 94.88 89 VAL A CA 1
ATOM 689 C C . VAL A 1 89 ? 0.869 -11.290 12.081 1.00 94.88 89 VAL A C 1
ATOM 691 O O . VAL A 1 89 ? -0.066 -11.471 12.859 1.00 94.88 89 VAL A O 1
ATOM 694 N N . ALA A 1 90 ? 1.752 -10.299 12.238 1.00 96.69 90 ALA A N 1
ATOM 695 C CA . ALA A 1 90 ? 1.664 -9.341 13.334 1.00 96.69 90 ALA A CA 1
ATOM 696 C C . ALA A 1 90 ? 0.356 -8.536 13.290 1.00 96.69 90 ALA A C 1
ATOM 698 O O . ALA A 1 90 ? -0.357 -8.500 14.284 1.00 96.69 90 ALA A O 1
ATOM 699 N N . ALA A 1 91 ? -0.022 -7.983 12.134 1.00 97.25 91 ALA A N 1
ATOM 700 C CA . ALA A 1 91 ? -1.254 -7.211 11.997 1.00 97.25 91 ALA A CA 1
ATOM 701 C C . ALA A 1 91 ? -2.513 -8.041 12.296 1.00 97.25 91 ALA A C 1
ATOM 703 O O . ALA A 1 91 ? -3.450 -7.533 12.909 1.00 97.25 91 ALA A O 1
ATOM 704 N N . LEU A 1 92 ? -2.544 -9.319 11.906 1.00 96.69 92 LEU A N 1
ATOM 705 C CA . LEU A 1 92 ? -3.635 -10.235 12.253 1.00 96.69 92 LEU A CA 1
ATOM 706 C C . LEU A 1 92 ? -3.721 -10.462 13.766 1.00 96.69 92 LEU A C 1
ATOM 708 O O . LEU A 1 92 ? -4.804 -10.349 14.337 1.00 96.69 92 LEU A O 1
ATOM 712 N N . ALA A 1 93 ? -2.590 -10.727 14.424 1.00 96.12 93 ALA A N 1
ATOM 713 C CA . ALA A 1 93 ? -2.544 -10.895 15.875 1.00 96.12 93 ALA A CA 1
ATOM 714 C C . ALA A 1 93 ? -2.966 -9.612 16.612 1.00 96.12 93 ALA A C 1
ATOM 716 O O . ALA A 1 93 ? -3.801 -9.659 17.517 1.00 96.12 93 ALA A O 1
ATOM 717 N N . ASP A 1 94 ? -2.448 -8.462 16.183 1.00 97.62 94 ASP A N 1
ATOM 718 C CA . ASP A 1 94 ? -2.699 -7.169 16.817 1.00 97.62 94 ASP A CA 1
ATOM 719 C C . ASP A 1 94 ? -4.162 -6.744 16.648 1.00 97.62 94 ASP A C 1
ATOM 721 O O . ASP A 1 94 ? -4.809 -6.340 17.613 1.00 97.62 94 ASP A O 1
ATOM 725 N N . THR A 1 95 ? -4.731 -6.894 15.448 1.00 97.88 95 THR A N 1
ATOM 726 C CA . THR A 1 95 ? -6.144 -6.561 15.200 1.00 97.88 95 THR A CA 1
ATOM 727 C C . THR A 1 95 ? -7.107 -7.513 15.912 1.00 97.88 95 THR A C 1
ATOM 729 O O . THR A 1 95 ? -8.135 -7.058 16.417 1.00 97.88 95 THR A O 1
ATOM 732 N N . ALA A 1 96 ? -6.769 -8.800 16.045 1.00 96.44 96 ALA A N 1
ATOM 733 C CA . ALA A 1 96 ? -7.547 -9.747 16.846 1.00 96.44 96 ALA A CA 1
ATOM 734 C C . ALA A 1 96 ? -7.501 -9.413 18.349 1.00 96.44 96 ALA A C 1
ATOM 736 O O . ALA A 1 96 ? -8.532 -9.443 19.032 1.00 96.44 96 ALA A O 1
ATOM 737 N N . ALA A 1 97 ? -6.327 -9.043 18.869 1.00 97.62 97 ALA A N 1
ATOM 738 C CA . ALA A 1 97 ? -6.162 -8.627 20.260 1.00 97.62 97 ALA A CA 1
ATOM 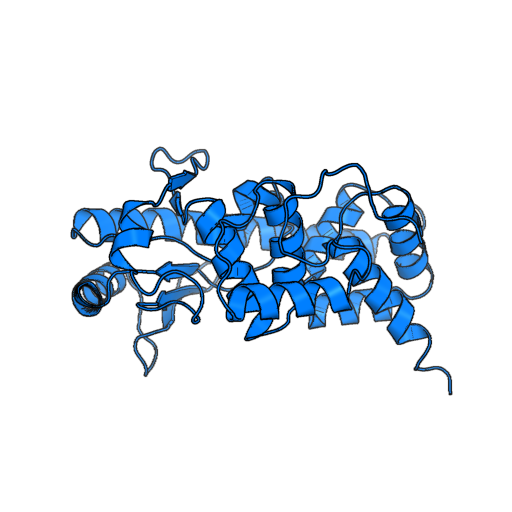739 C C . ALA A 1 97 ? -6.927 -7.327 20.560 1.00 97.62 97 ALA A C 1
ATOM 741 O O . ALA A 1 97 ? -7.624 -7.239 21.573 1.00 97.62 97 ALA A O 1
ATOM 742 N N . LEU A 1 98 ? -6.867 -6.348 19.651 1.00 98.31 98 LEU A N 1
ATOM 743 C CA . LEU A 1 98 ? -7.654 -5.116 19.737 1.00 98.31 98 LEU A CA 1
ATOM 744 C C . LEU A 1 98 ? -9.155 -5.425 19.742 1.00 98.31 98 LEU A C 1
ATOM 746 O O . LEU A 1 98 ? -9.871 -4.948 20.622 1.00 98.31 98 LEU A O 1
ATOM 750 N N . GLY A 1 99 ? -9.616 -6.294 18.837 1.00 97.31 99 GLY A N 1
ATOM 751 C CA . GLY A 1 99 ? -11.012 -6.730 18.783 1.00 97.31 99 GLY A CA 1
ATOM 752 C C . GLY A 1 99 ? -11.485 -7.395 20.079 1.00 97.31 99 GLY A C 1
ATOM 753 O O . GLY A 1 99 ? -12.567 -7.077 20.570 1.00 97.31 99 GLY A O 1
ATOM 754 N N . THR A 1 100 ? -10.652 -8.244 20.689 1.00 97.50 100 THR A N 1
ATOM 755 C CA . THR A 1 100 ? -10.939 -8.889 21.988 1.00 97.50 100 THR A CA 1
ATOM 756 C C . THR A 1 100 ? -11.066 -7.869 23.123 1.00 97.50 100 THR A C 1
ATOM 758 O O . THR A 1 100 ? -11.899 -8.028 24.012 1.00 97.50 100 THR A O 1
ATOM 761 N N . ALA A 1 101 ? -10.297 -6.779 23.071 1.00 98.00 101 ALA A N 1
ATOM 762 C CA . ALA A 1 101 ? -10.405 -5.654 24.002 1.00 98.00 101 ALA A CA 1
ATOM 763 C C . ALA A 1 101 ? -11.562 -4.686 23.669 1.00 98.00 101 ALA A C 1
ATOM 765 O O . ALA A 1 101 ? -11.698 -3.631 24.295 1.00 98.00 101 ALA A O 1
ATOM 766 N N . GLY A 1 102 ? -12.391 -5.014 22.673 1.00 97.69 102 GLY A N 1
ATOM 767 C CA . GLY A 1 102 ? -13.493 -4.181 22.207 1.00 97.69 102 GLY A CA 1
ATOM 768 C C . GLY A 1 102 ? -13.050 -2.935 21.439 1.00 97.69 102 GLY A C 1
ATOM 769 O O . GLY A 1 102 ? -13.849 -2.007 21.321 1.00 97.69 102 GLY A O 1
ATOM 770 N N . VAL A 1 103 ? -11.802 -2.874 20.964 1.00 98.19 103 VAL A N 1
ATOM 771 C CA . VAL A 1 103 ? -11.267 -1.785 20.135 1.00 98.19 103 VAL A CA 1
ATOM 772 C C . VAL A 1 103 ? -11.444 -2.147 18.666 1.00 98.19 103 VAL A C 1
ATOM 774 O O . VAL A 1 103 ? -10.874 -3.122 18.175 1.00 98.19 103 VAL A O 1
ATOM 777 N N . SER A 1 104 ? -12.216 -1.342 17.939 1.00 97.12 104 SER A N 1
ATOM 778 C CA . SER A 1 104 ? -12.335 -1.505 16.491 1.00 97.12 104 SER A CA 1
ATOM 779 C C . SER A 1 104 ? -11.119 -0.901 15.796 1.00 97.12 104 SER A C 1
ATOM 781 O O . SER A 1 104 ? -10.809 0.271 16.005 1.00 97.12 104 SER A O 1
ATOM 783 N N . ALA A 1 105 ? -10.477 -1.678 14.927 1.00 97.88 105 ALA A N 1
ATOM 784 C CA . ALA A 1 105 ? -9.306 -1.253 14.172 1.00 97.88 105 ALA A CA 1
ATOM 785 C C . ALA A 1 105 ? -9.440 -1.585 12.683 1.00 97.88 105 ALA A C 1
ATOM 787 O O . 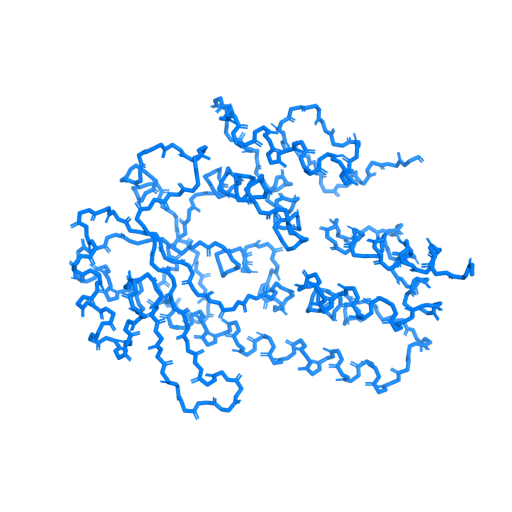ALA A 1 105 ? -10.111 -2.551 12.313 1.00 97.88 105 ALA A O 1
ATOM 788 N N . VAL A 1 106 ? -8.770 -0.802 11.838 1.00 97.19 106 VAL A N 1
ATOM 789 C CA . VAL A 1 106 ? -8.527 -1.123 10.425 1.00 97.19 106 VAL A CA 1
ATOM 790 C C . VAL A 1 106 ? -7.058 -0.923 10.084 1.00 97.19 106 VAL A C 1
ATOM 792 O O . VAL A 1 106 ? -6.430 0.028 10.546 1.00 97.19 106 VAL A O 1
ATOM 795 N N . VAL A 1 107 ? -6.523 -1.805 9.249 1.00 97.69 107 VAL A N 1
ATOM 796 C CA . VAL A 1 107 ? -5.193 -1.680 8.658 1.00 97.69 107 VAL A CA 1
ATOM 797 C C . VAL A 1 107 ? -5.269 -0.752 7.450 1.00 97.69 107 VAL A C 1
ATOM 799 O O . VAL A 1 107 ? -6.168 -0.867 6.610 1.00 97.69 107 VAL A O 1
ATOM 802 N N . LEU A 1 108 ? -4.311 0.165 7.349 1.00 96.12 108 LEU A N 1
ATOM 803 C CA . LEU A 1 108 ? -4.180 1.124 6.258 1.00 96.12 108 LEU A CA 1
ATOM 804 C C . LEU A 1 108 ? -2.906 0.879 5.433 1.00 96.12 108 LEU A C 1
ATOM 806 O O . LEU A 1 108 ? -2.083 0.008 5.721 1.00 96.12 108 LEU A O 1
ATOM 810 N N . GLY A 1 109 ? -2.732 1.712 4.406 1.00 93.69 109 GLY A N 1
ATOM 811 C CA . GLY A 1 109 ? -1.460 1.871 3.715 1.00 93.69 109 GLY A CA 1
ATOM 812 C C . GLY A 1 109 ? -1.014 0.637 2.935 1.00 93.69 109 GLY A C 1
ATOM 813 O O . GLY A 1 109 ? -1.813 -0.058 2.316 1.00 93.69 109 GLY A O 1
ATOM 814 N N . GLY A 1 110 ? 0.300 0.402 2.922 1.00 94.88 110 GLY A N 1
ATOM 815 C CA . GLY A 1 110 ? 0.907 -0.618 2.065 1.00 94.88 110 GLY A CA 1
ATOM 816 C C . GLY A 1 110 ? 0.400 -2.029 2.354 1.00 94.88 110 GLY A C 1
ATOM 817 O O . GLY A 1 110 ? 0.138 -2.770 1.413 1.00 94.88 110 GLY A O 1
ATOM 818 N N . LEU A 1 111 ? 0.216 -2.383 3.630 1.00 95.19 111 LEU A N 1
ATOM 819 C CA . LEU A 1 111 ? -0.228 -3.722 4.013 1.00 95.19 111 LEU A CA 1
ATOM 820 C C . LEU A 1 111 ? -1.688 -3.987 3.619 1.00 95.19 111 LEU A C 1
ATOM 822 O O . LEU A 1 111 ? -1.996 -5.093 3.177 1.00 95.19 111 LEU A O 1
ATOM 826 N N . SER A 1 112 ? -2.575 -2.989 3.724 1.00 94.56 112 SER A N 1
ATOM 827 C CA . SER A 1 112 ? -3.992 -3.171 3.374 1.00 94.56 112 SER A CA 1
ATOM 828 C C . SER A 1 112 ? -4.214 -3.377 1.875 1.00 94.56 112 SER A C 1
ATOM 830 O O . SER A 1 112 ? -5.153 -4.067 1.482 1.00 94.56 112 SER A O 1
ATOM 832 N N . VAL A 1 113 ? -3.336 -2.822 1.033 1.00 94.00 113 VAL A N 1
ATOM 833 C CA . VAL A 1 113 ? -3.430 -2.942 -0.429 1.00 94.00 113 VAL A CA 1
ATOM 834 C C . VAL A 1 113 ? -2.575 -4.065 -1.016 1.00 94.00 113 VAL A C 1
ATOM 836 O O . VAL A 1 113 ? -2.804 -4.457 -2.157 1.00 94.00 113 VAL A O 1
ATOM 839 N N . GLU A 1 114 ? -1.602 -4.598 -0.272 1.00 93.31 114 GLU A N 1
ATOM 840 C CA . GLU A 1 114 ? -0.641 -5.587 -0.783 1.00 93.31 114 GLU A CA 1
ATOM 841 C C . GLU A 1 114 ? -1.327 -6.847 -1.319 1.00 93.31 114 GLU A C 1
ATOM 843 O O . GLU A 1 114 ? -1.054 -7.283 -2.437 1.00 93.31 114 GLU A O 1
ATOM 848 N N . HIS A 1 115 ? -2.270 -7.398 -0.556 1.00 89.25 115 HIS A N 1
ATOM 849 C CA . HIS A 1 115 ? -3.000 -8.586 -0.984 1.00 89.25 115 HIS A CA 1
ATOM 850 C C . HIS A 1 115 ? -3.958 -8.271 -2.141 1.00 89.25 115 HIS A C 1
ATOM 852 O O . HIS A 1 115 ? -3.930 -8.946 -3.166 1.00 89.25 115 HIS A O 1
ATOM 858 N N . ALA A 1 116 ? -4.766 -7.215 -1.998 1.00 88.50 116 ALA A N 1
ATOM 859 C CA . ALA A 1 116 ? -5.846 -6.901 -2.933 1.00 88.50 116 ALA A CA 1
ATOM 860 C C . ALA A 1 116 ? -5.368 -6.369 -4.295 1.00 88.50 116 ALA A C 1
ATOM 862 O O . ALA A 1 116 ? -6.011 -6.636 -5.305 1.00 88.50 116 ALA A O 1
ATOM 863 N N . LEU A 1 117 ? -4.271 -5.606 -4.337 1.00 91.62 117 LEU A N 1
ATOM 864 C CA . LEU A 1 117 ? -3.810 -4.926 -5.557 1.00 91.62 117 LEU A CA 1
ATOM 865 C C . LEU A 1 117 ? -2.528 -5.514 -6.147 1.00 91.62 117 LEU A C 1
ATOM 867 O O . LEU A 1 117 ? -2.233 -5.264 -7.314 1.00 91.62 117 LEU A O 1
ATOM 871 N N . TYR A 1 118 ? -1.752 -6.254 -5.351 1.00 92.44 118 TYR A N 1
ATOM 872 C CA . TYR A 1 118 ? -0.456 -6.805 -5.761 1.00 92.44 118 TYR A CA 1
ATOM 873 C C . TYR A 1 118 ? -0.392 -8.330 -5.621 1.00 92.44 118 TYR A C 1
ATOM 875 O O . TYR A 1 118 ? 0.700 -8.898 -5.669 1.00 92.44 118 TYR A O 1
ATOM 883 N N . ALA A 1 119 ? -1.543 -8.991 -5.448 1.00 89.12 119 ALA A N 1
ATOM 884 C CA . ALA A 1 119 ? -1.695 -10.448 -5.429 1.00 89.12 119 ALA A CA 1
ATOM 885 C C . ALA A 1 119 ? -0.743 -11.175 -4.459 1.00 89.12 119 ALA A C 1
ATOM 887 O O . ALA A 1 119 ? -0.314 -12.299 -4.706 1.00 89.12 119 ALA A O 1
ATOM 888 N N . SER A 1 120 ? -0.369 -10.521 -3.359 1.00 89.38 120 SER A N 1
ATOM 889 C CA . SER A 1 120 ? 0.595 -11.056 -2.394 1.00 89.38 120 SER A CA 1
ATOM 890 C C . SER A 1 120 ? 1.983 -11.411 -2.953 1.00 89.38 120 SER A C 1
ATOM 892 O O . SER A 1 120 ? 2.700 -12.245 -2.398 1.00 89.38 120 SER A O 1
ATOM 894 N N . THR A 1 121 ? 2.389 -10.767 -4.049 1.00 91.38 121 THR A N 1
ATOM 895 C CA . THR A 1 121 ? 3.681 -11.003 -4.714 1.00 91.38 121 THR A CA 1
ATOM 896 C C . THR A 1 121 ? 4.866 -10.373 -3.984 1.00 91.38 121 THR A C 1
ATOM 898 O O . THR A 1 121 ? 6.010 -10.606 -4.378 1.00 91.38 121 THR A O 1
ATOM 901 N N . GLY A 1 122 ? 4.639 -9.557 -2.948 1.00 94.00 122 GLY A N 1
ATOM 902 C CA . GLY A 1 122 ? 5.685 -8.749 -2.320 1.00 94.00 122 GLY A CA 1
ATOM 903 C C . GLY A 1 122 ? 6.184 -7.594 -3.196 1.00 94.00 122 GLY A C 1
ATOM 904 O O . GLY A 1 122 ? 7.219 -7.011 -2.882 1.00 94.00 122 GLY A O 1
ATOM 905 N N . ALA A 1 123 ? 5.480 -7.233 -4.274 1.00 95.69 123 ALA A N 1
ATOM 906 C CA . ALA A 1 123 ? 5.840 -6.091 -5.118 1.00 95.69 123 ALA A CA 1
ATOM 907 C C . ALA A 1 123 ? 5.696 -4.745 -4.380 1.00 95.69 123 ALA A C 1
ATOM 909 O O . ALA A 1 123 ? 6.498 -3.825 -4.560 1.00 95.69 123 ALA A O 1
ATOM 910 N N . ARG A 1 124 ? 4.685 -4.622 -3.510 1.00 96.00 124 ARG A N 1
ATOM 911 C CA . ARG A 1 124 ? 4.435 -3.404 -2.735 1.00 96.00 124 ARG A CA 1
ATOM 912 C C . ARG A 1 124 ? 5.307 -3.365 -1.482 1.00 96.00 124 ARG A C 1
ATOM 914 O O . ARG A 1 124 ? 4.990 -3.969 -0.464 1.00 96.00 124 ARG A O 1
ATOM 921 N N . GLN A 1 125 ? 6.398 -2.606 -1.539 1.00 95.12 125 GLN A N 1
ATOM 922 C CA . GLN A 1 125 ? 7.304 -2.410 -0.402 1.00 95.12 125 GLN A CA 1
ATOM 923 C C . GLN A 1 125 ? 6.701 -1.473 0.656 1.00 95.12 125 GLN A C 1
ATOM 925 O O . GLN A 1 125 ? 6.307 -0.359 0.322 1.00 95.12 125 GLN A O 1
ATOM 930 N N . PHE A 1 126 ? 6.693 -1.859 1.935 1.00 94.56 126 PHE A N 1
ATOM 931 C CA . PHE A 1 126 ? 6.301 -0.998 3.065 1.00 94.56 126 PHE A CA 1
ATOM 932 C C . PHE A 1 126 ? 7.194 -1.220 4.300 1.00 94.56 126 PHE A C 1
ATOM 934 O O . PHE A 1 126 ? 7.998 -2.159 4.356 1.00 94.56 126 PHE A O 1
ATOM 941 N N . SER A 1 127 ? 7.143 -0.290 5.258 1.00 90.88 127 SER A N 1
ATOM 942 C CA . SER A 1 127 ? 8.010 -0.291 6.448 1.00 90.88 127 SER A CA 1
ATOM 943 C C . SER A 1 127 ? 7.322 -0.740 7.728 1.00 90.88 127 SER A C 1
ATOM 945 O O . SER A 1 127 ? 8.008 -1.240 8.614 1.00 90.88 127 SER A O 1
ATOM 947 N N . ASP A 1 128 ? 6.010 -0.584 7.780 1.00 96.38 128 ASP A N 1
ATOM 948 C CA . ASP A 1 128 ? 5.208 -0.426 8.985 1.00 96.38 128 ASP A CA 1
ATOM 949 C C . ASP A 1 128 ? 3.792 -0.980 8.762 1.00 96.38 128 ASP A C 1
ATOM 951 O O . ASP A 1 128 ? 3.365 -1.255 7.635 1.00 96.38 128 ASP A O 1
ATOM 955 N N . ILE A 1 129 ? 3.079 -1.169 9.867 1.00 98.19 129 ILE A N 1
ATOM 956 C CA . ILE A 1 129 ? 1.657 -1.488 9.927 1.00 98.19 129 ILE A CA 1
ATOM 957 C C . ILE A 1 129 ? 0.940 -0.210 10.370 1.00 98.19 129 ILE A C 1
ATOM 959 O O . ILE A 1 129 ? 1.033 0.180 11.528 1.00 98.19 129 ILE A O 1
ATOM 963 N N . ASP A 1 130 ? 0.221 0.443 9.462 1.00 97.62 130 ASP A N 1
ATOM 964 C CA . ASP A 1 130 ? -0.631 1.583 9.807 1.00 97.62 130 ASP A CA 1
ATOM 965 C C . ASP A 1 130 ? -1.968 1.056 10.383 1.00 97.62 130 ASP A C 1
ATOM 967 O O . ASP A 1 130 ? -2.700 0.355 9.678 1.00 97.62 130 ASP A O 1
ATOM 971 N N . LEU A 1 131 ? -2.324 1.400 11.623 1.00 98.06 131 LEU A N 1
ATOM 972 C CA . LEU A 1 131 ? -3.612 1.073 12.253 1.00 98.06 131 LEU A CA 1
ATOM 973 C C . LEU A 1 131 ? -4.438 2.336 12.494 1.00 98.06 131 LEU A C 1
ATOM 975 O O . LEU A 1 131 ? -3.959 3.280 13.114 1.00 98.06 131 LEU A O 1
ATOM 979 N N . LEU A 1 132 ? -5.705 2.335 12.083 1.00 97.25 132 LEU A N 1
ATOM 980 C CA . LEU A 1 132 ? -6.685 3.354 12.467 1.00 97.25 132 LEU A CA 1
ATOM 981 C C . LEU A 1 132 ? -7.649 2.794 13.507 1.00 97.25 132 LEU A C 1
ATOM 983 O O . LEU A 1 132 ? -8.233 1.730 13.305 1.00 97.25 132 LEU A O 1
ATOM 987 N N . ILE A 1 133 ? -7.846 3.554 14.577 1.00 97.25 133 ILE A N 1
ATOM 988 C CA . ILE A 1 133 ? -8.789 3.280 15.666 1.00 97.25 133 ILE A CA 1
ATOM 989 C C . ILE A 1 133 ? -9.627 4.526 15.970 1.00 97.25 133 ILE A C 1
ATOM 991 O O . ILE A 1 133 ? -9.305 5.631 15.527 1.00 97.25 133 ILE A O 1
ATOM 995 N N . ALA A 1 134 ? -10.690 4.373 16.758 1.00 95.44 134 ALA A N 1
ATOM 996 C CA . ALA A 1 134 ? -11.453 5.520 17.232 1.00 95.44 134 ALA A CA 1
ATOM 997 C C . ALA A 1 134 ? -10.610 6.352 18.225 1.00 95.44 134 ALA A C 1
ATOM 999 O O . ALA A 1 134 ? -9.902 5.772 19.051 1.00 95.44 134 ALA A O 1
ATOM 1000 N N . PRO A 1 135 ? -10.708 7.697 18.227 1.00 93.88 135 PRO A N 1
ATOM 1001 C CA . PRO A 1 135 ? -9.981 8.536 19.183 1.00 93.88 135 PRO A CA 1
ATOM 1002 C C . PRO A 1 135 ? -10.201 8.153 20.652 1.00 93.88 135 PRO A C 1
ATOM 1004 O O . PRO A 1 135 ? -9.252 8.156 21.430 1.00 93.88 135 PRO A O 1
ATOM 1007 N N . GLY A 1 136 ? -11.433 7.776 21.015 1.00 95.19 136 GLY A N 1
ATOM 1008 C CA . GLY A 1 136 ? -11.784 7.351 22.376 1.00 95.19 136 GLY A CA 1
ATOM 1009 C C . GLY A 1 136 ? -11.177 6.010 22.804 1.00 95.19 136 GLY A C 1
ATOM 1010 O O . GLY A 1 136 ? -11.196 5.689 23.987 1.00 95.19 136 GLY A O 1
ATOM 1011 N N . ASP A 1 137 ? -10.607 5.248 21.868 1.00 97.38 137 ASP A N 1
ATOM 1012 C CA . ASP A 1 137 ? -10.011 3.935 22.122 1.00 97.38 137 ASP A CA 1
ATOM 1013 C C . ASP A 1 137 ? -8.491 3.967 22.273 1.00 97.38 137 ASP A C 1
ATOM 1015 O O . ASP A 1 137 ? -7.889 2.921 22.524 1.00 97.38 137 ASP A O 1
ATOM 1019 N N . ALA A 1 138 ? -7.865 5.142 22.139 1.00 96.12 138 ALA A N 1
ATOM 1020 C CA . ALA A 1 138 ? -6.413 5.280 22.121 1.00 96.12 138 ALA A CA 1
ATOM 1021 C C . ALA A 1 138 ? -5.751 4.598 23.324 1.00 96.12 138 ALA A C 1
ATOM 1023 O O . ALA A 1 138 ? -4.924 3.711 23.135 1.00 96.12 138 ALA A O 1
ATOM 1024 N N . ASP A 1 139 ? -6.164 4.922 24.549 1.00 96.94 139 ASP A N 1
ATOM 1025 C CA . ASP A 1 139 ? -5.546 4.365 25.757 1.00 96.94 139 ASP A CA 1
ATOM 1026 C C . ASP A 1 139 ? -5.705 2.841 25.849 1.00 96.94 139 ASP A C 1
ATOM 1028 O O . ASP A 1 139 ? -4.754 2.134 26.193 1.00 96.94 139 ASP A O 1
ATOM 1032 N N . ARG A 1 140 ? -6.874 2.306 25.467 1.00 97.88 140 ARG A N 1
ATOM 1033 C CA . ARG A 1 140 ? -7.113 0.853 25.437 1.00 97.88 140 ARG A CA 1
ATOM 1034 C C . ARG A 1 140 ? -6.219 0.169 24.409 1.00 97.88 140 ARG A C 1
ATOM 1036 O O . ARG A 1 140 ? -5.614 -0.855 24.714 1.00 97.88 140 ARG A O 1
ATOM 1043 N N . ALA A 1 141 ? -6.092 0.749 23.217 1.00 98.19 141 ALA A N 1
ATOM 1044 C CA . ALA A 1 141 ? -5.223 0.223 22.173 1.00 98.19 141 ALA A CA 1
ATOM 1045 C C . ALA A 1 141 ? -3.755 0.202 22.614 1.00 98.19 141 ALA A C 1
ATOM 1047 O O . ALA A 1 141 ? -3.067 -0.791 22.400 1.00 98.19 141 ALA A O 1
ATOM 1048 N N . GLN A 1 142 ? -3.284 1.245 23.303 1.00 97.94 142 GLN A N 1
ATOM 1049 C CA . GLN A 1 142 ? -1.925 1.271 23.850 1.00 97.94 142 GLN A CA 1
ATOM 1050 C C . GLN A 1 142 ? -1.694 0.162 24.882 1.00 97.94 142 GLN A C 1
ATOM 1052 O O . GLN A 1 142 ? -0.631 -0.454 24.891 1.00 97.94 142 GLN A O 1
ATOM 1057 N N . VAL A 1 143 ? -2.667 -0.111 25.760 1.00 98.25 143 VAL A N 1
ATOM 1058 C CA . VAL A 1 143 ? -2.581 -1.230 26.715 1.00 98.25 143 VAL A CA 1
ATOM 1059 C C . VAL A 1 143 ? -2.462 -2.564 25.976 1.00 98.25 143 VAL A C 1
ATOM 1061 O O . VAL A 1 143 ? -1.607 -3.376 26.330 1.00 98.25 143 VAL A O 1
ATOM 1064 N N . VAL A 1 144 ? -3.252 -2.767 24.918 1.00 98.50 144 VAL A N 1
ATOM 1065 C CA . VAL A 1 144 ? -3.177 -3.971 24.076 1.00 98.50 144 VAL A CA 1
ATOM 1066 C C . VAL A 1 144 ? -1.812 -4.095 23.398 1.00 98.50 144 VAL A C 1
ATOM 1068 O O . VAL A 1 144 ? -1.198 -5.156 23.474 1.00 98.50 144 VAL A O 1
ATOM 1071 N N . LEU A 1 145 ? -1.298 -3.024 22.785 1.00 98.44 145 LEU A N 1
ATOM 1072 C CA . LEU A 1 145 ? 0.011 -3.040 22.123 1.00 98.44 145 LEU A CA 1
ATOM 1073 C C . LEU A 1 145 ? 1.146 -3.335 23.117 1.00 98.44 145 LEU A C 1
ATOM 1075 O O . LEU A 1 145 ? 2.003 -4.169 22.826 1.00 98.44 145 LEU A O 1
ATOM 1079 N N . ARG A 1 146 ? 1.119 -2.757 24.327 1.00 98.38 146 ARG A N 1
ATOM 1080 C CA . ARG A 1 146 ? 2.079 -3.111 25.393 1.00 98.38 146 ARG A CA 1
ATOM 1081 C C . ARG A 1 146 ? 2.001 -4.593 25.756 1.00 98.38 146 ARG A C 1
ATOM 1083 O O . ARG A 1 146 ? 3.034 -5.244 25.873 1.00 98.38 146 ARG A O 1
ATOM 1090 N N . ALA A 1 147 ? 0.794 -5.142 25.893 1.00 98.19 147 ALA A N 1
ATOM 1091 C CA . ALA A 1 147 ? 0.599 -6.565 26.180 1.00 98.19 147 ALA A CA 1
ATOM 1092 C C . ALA A 1 147 ? 1.088 -7.479 25.039 1.00 98.19 147 ALA A C 1
ATOM 1094 O O . ALA A 1 147 ? 1.527 -8.596 25.296 1.00 98.19 147 ALA A O 1
ATOM 1095 N N . GLN A 1 148 ? 1.070 -6.994 23.794 1.00 97.75 148 GLN A N 1
ATOM 1096 C CA . GLN A 1 148 ? 1.641 -7.668 22.622 1.00 97.75 148 GLN A CA 1
ATOM 1097 C C . GLN A 1 148 ? 3.173 -7.529 22.514 1.00 97.75 148 GLN A C 1
ATOM 1099 O O . GLN A 1 148 ? 3.765 -8.035 21.556 1.00 97.75 148 GLN A O 1
ATOM 1104 N N . GLY A 1 149 ? 3.821 -6.868 23.480 1.00 97.94 149 GLY A N 1
ATOM 1105 C CA . GLY A 1 149 ? 5.272 -6.684 23.538 1.00 97.94 149 GLY A CA 1
ATOM 1106 C C . GLY A 1 149 ? 5.790 -5.485 22.744 1.00 97.94 149 GLY A C 1
ATOM 1107 O O . GLY A 1 149 ? 6.981 -5.434 22.449 1.00 97.94 149 GLY A O 1
ATOM 1108 N N . TYR A 1 150 ? 4.919 -4.545 22.366 1.00 98.50 150 TYR A N 1
ATOM 1109 C CA . TYR A 1 150 ? 5.350 -3.306 21.729 1.00 98.50 150 TYR A CA 1
ATOM 1110 C C . TYR A 1 150 ? 5.770 -2.249 22.753 1.00 98.50 150 TYR A C 1
ATOM 1112 O O . TYR A 1 150 ? 5.111 -2.033 23.774 1.00 98.50 150 TYR A O 1
ATOM 1120 N N . GLU A 1 151 ? 6.816 -1.511 22.406 1.00 98.06 151 GLU A N 1
ATOM 1121 C CA . GLU A 1 151 ? 7.291 -0.332 23.116 1.00 98.06 151 GLU A CA 1
ATOM 1122 C C . GLU A 1 151 ? 6.915 0.941 22.339 1.00 98.06 151 GLU A C 1
ATOM 1124 O O . GLU A 1 151 ? 7.073 0.984 21.114 1.00 98.06 151 GLU A O 1
ATOM 1129 N N . PRO A 1 152 ? 6.405 1.991 23.008 1.00 97.38 152 PRO A N 1
ATOM 1130 C CA . PRO A 1 152 ? 6.035 3.229 22.336 1.00 97.38 152 PRO A CA 1
ATOM 1131 C C . PRO A 1 152 ? 7.241 4.127 22.029 1.00 97.38 152 PRO A C 1
ATOM 1133 O O . PRO A 1 152 ? 8.196 4.229 22.801 1.00 97.38 152 PRO A O 1
ATOM 1136 N N . SER A 1 153 ? 7.137 4.885 20.940 1.00 93.56 153 SER A N 1
ATOM 1137 C CA . SER A 1 153 ? 7.919 6.095 20.691 1.00 93.56 153 SER A CA 1
ATOM 1138 C C . SER A 1 153 ? 7.560 7.207 21.685 1.00 93.56 153 SER A C 1
ATOM 1140 O O . SER A 1 153 ? 6.568 7.142 22.410 1.00 93.56 153 SER A O 1
ATOM 1142 N N . ARG A 1 154 ? 8.335 8.302 21.681 1.00 86.06 154 ARG A N 1
ATOM 1143 C CA . ARG A 1 154 ? 8.100 9.463 22.566 1.00 86.06 154 ARG A CA 1
ATOM 1144 C C . ARG A 1 154 ? 6.709 10.093 22.429 1.00 86.06 154 ARG A C 1
ATOM 1146 O O . ARG A 1 154 ? 6.240 10.706 23.380 1.00 86.06 154 ARG A O 1
ATOM 1153 N N . ASP A 1 155 ? 6.085 9.993 21.259 1.00 85.31 155 ASP A N 1
ATOM 1154 C CA . ASP A 1 155 ? 4.769 10.566 20.964 1.00 85.31 155 ASP A CA 1
ATOM 1155 C C . ASP A 1 155 ? 3.622 9.541 21.034 1.00 85.31 155 ASP A C 1
ATOM 1157 O O . ASP A 1 155 ? 2.483 9.894 20.731 1.00 85.31 155 ASP A O 1
ATOM 1161 N N . ASN A 1 156 ? 3.898 8.292 21.441 1.00 86.56 156 ASN A N 1
ATOM 1162 C CA . ASN A 1 156 ? 2.945 7.174 21.505 1.00 86.56 156 ASN A CA 1
ATOM 1163 C C . ASN A 1 156 ? 2.201 6.888 20.184 1.00 86.56 156 ASN A C 1
ATOM 1165 O O . ASN A 1 156 ? 1.161 6.223 20.193 1.00 86.56 156 ASN A O 1
ATOM 1169 N N . ARG A 1 157 ? 2.711 7.382 19.049 1.00 91.81 157 ARG A N 1
ATOM 1170 C CA . ARG A 1 157 ? 2.133 7.131 17.721 1.00 91.81 157 ARG A CA 1
ATOM 1171 C C . ARG A 1 157 ? 2.777 5.945 17.038 1.00 91.81 157 ARG A C 1
ATOM 1173 O O . ARG A 1 157 ? 2.073 5.185 16.392 1.00 91.81 157 ARG A O 1
ATOM 1180 N N . THR A 1 158 ? 4.076 5.766 17.218 1.00 97.19 158 THR A N 1
ATOM 1181 C CA . THR A 1 158 ? 4.817 4.651 16.639 1.00 97.19 158 THR A CA 1
ATOM 1182 C C . THR A 1 158 ? 5.152 3.656 17.736 1.00 97.19 158 THR A C 1
ATOM 1184 O O . THR A 1 158 ? 5.593 4.023 18.821 1.00 97.19 158 THR A O 1
ATOM 1187 N N . TRP A 1 159 ? 4.944 2.383 17.454 1.00 98.25 159 TRP A N 1
ATOM 1188 C CA . TRP A 1 159 ? 5.097 1.279 18.386 1.00 98.25 159 TRP A CA 1
ATOM 1189 C C . TRP A 1 159 ? 6.012 0.248 17.757 1.00 98.25 159 TRP A C 1
ATOM 1191 O O . TRP A 1 159 ? 5.856 -0.089 16.585 1.00 98.25 159 TRP A O 1
ATOM 1201 N N . THR A 1 160 ? 6.986 -0.248 18.507 1.00 98.25 160 THR A N 1
ATOM 1202 C CA . THR A 1 160 ? 7.998 -1.152 17.965 1.00 98.25 160 THR A CA 1
ATOM 1203 C C . THR A 1 160 ? 8.097 -2.419 18.797 1.00 98.25 160 THR A C 1
ATOM 1205 O O . THR A 1 160 ? 8.043 -2.380 20.021 1.00 98.25 160 THR A O 1
ATOM 1208 N N . ARG A 1 161 ? 8.216 -3.567 18.131 1.00 98.12 161 ARG A N 1
ATOM 1209 C CA . ARG A 1 161 ? 8.425 -4.867 18.774 1.00 98.12 161 ARG A CA 1
ATOM 1210 C C . ARG A 1 161 ? 9.595 -5.586 18.128 1.00 98.12 161 ARG A C 1
ATOM 1212 O O . ARG A 1 161 ? 9.599 -5.797 16.914 1.00 98.12 161 ARG A O 1
ATOM 1219 N N . GLN A 1 162 ? 10.571 -5.968 18.945 1.00 97.50 162 GLN A N 1
ATOM 1220 C CA . GLN A 1 162 ? 11.691 -6.803 18.515 1.00 97.50 162 GLN A CA 1
ATOM 1221 C C . GLN A 1 162 ? 11.193 -8.215 18.197 1.00 97.50 162 GLN A C 1
ATOM 1223 O O . GLN A 1 162 ? 10.379 -8.769 18.934 1.00 97.50 162 GLN A O 1
ATOM 1228 N N . THR A 1 163 ? 11.685 -8.807 17.113 1.00 96.69 163 THR A N 1
ATOM 1229 C CA . THR A 1 163 ? 11.276 -10.159 16.685 1.00 96.69 163 THR A CA 1
ATOM 1230 C C . THR A 1 163 ? 12.345 -11.220 16.940 1.00 96.69 163 THR A C 1
ATOM 1232 O O . THR A 1 163 ? 12.031 -12.406 16.968 1.00 96.69 163 THR A O 1
ATOM 1235 N N . GLY A 1 164 ? 13.612 -10.808 17.073 1.00 95.50 164 GLY A N 1
ATOM 1236 C CA . GLY A 1 164 ? 14.768 -11.711 17.031 1.00 95.50 164 GLY A CA 1
ATOM 1237 C C . GLY A 1 164 ? 15.091 -12.265 15.633 1.00 95.50 164 GLY A C 1
ATOM 1238 O O . GLY A 1 164 ? 16.040 -13.031 15.488 1.00 95.50 164 GLY A O 1
ATOM 1239 N N . ASP A 1 165 ? 14.337 -11.877 14.603 1.00 96.31 165 ASP A N 1
ATOM 1240 C CA . ASP A 1 165 ? 14.526 -12.303 13.219 1.00 96.31 165 ASP A CA 1
ATOM 1241 C C . ASP A 1 165 ? 15.568 -11.413 12.510 1.00 96.31 165 ASP A C 1
ATOM 1243 O O . ASP A 1 165 ? 15.426 -10.190 12.513 1.00 96.31 165 ASP A O 1
ATOM 1247 N N . PRO A 1 166 ? 16.608 -11.973 11.866 1.00 95.19 166 PRO A N 1
ATOM 1248 C CA . PRO A 1 166 ? 17.649 -11.168 11.223 1.00 95.19 166 PRO A CA 1
ATOM 1249 C C . PRO A 1 166 ? 17.178 -10.420 9.962 1.00 95.19 166 PRO A C 1
ATOM 1251 O O . PRO A 1 166 ? 17.811 -9.444 9.562 1.00 95.19 166 PRO A O 1
ATOM 1254 N N . ILE A 1 167 ? 16.098 -10.863 9.314 1.00 94.06 167 ILE A N 1
ATOM 1255 C CA . ILE A 1 167 ? 15.510 -10.232 8.123 1.00 94.06 167 ILE A CA 1
ATOM 1256 C C . ILE A 1 167 ? 14.473 -9.182 8.534 1.00 94.06 167 ILE A C 1
ATOM 1258 O O . ILE A 1 167 ? 14.385 -8.119 7.915 1.00 94.06 167 ILE A O 1
ATOM 1262 N N . VAL A 1 168 ? 13.689 -9.461 9.578 1.00 96.69 168 VAL A N 1
ATOM 1263 C CA . VAL A 1 168 ? 12.634 -8.567 10.082 1.00 96.69 168 VAL A CA 1
ATOM 1264 C C . VAL A 1 168 ? 12.877 -8.257 11.556 1.00 96.69 168 VAL A C 1
ATOM 1266 O O . VAL A 1 168 ? 12.052 -8.633 12.379 1.00 96.69 168 VAL A O 1
ATOM 1269 N N . PRO A 1 169 ? 13.966 -7.563 11.927 1.00 96.69 169 PRO A N 1
ATOM 1270 C CA . PRO A 1 169 ? 14.360 -7.397 13.333 1.00 96.69 169 PRO A CA 1
ATOM 1271 C C . PRO A 1 169 ? 13.322 -6.648 14.173 1.00 96.69 169 PRO A C 1
ATOM 1273 O O . PRO A 1 169 ? 13.256 -6.818 15.389 1.00 96.69 169 PRO A O 1
ATOM 1276 N N . LEU A 1 170 ? 12.494 -5.835 13.515 1.00 97.19 170 LEU A N 1
ATOM 1277 C CA . LEU A 1 170 ? 11.503 -4.985 14.146 1.00 97.19 170 LEU A CA 1
ATOM 1278 C C . LEU A 1 170 ? 10.179 -5.043 13.385 1.00 97.19 170 LEU A C 1
ATOM 1280 O O . LEU A 1 170 ? 10.152 -4.856 12.166 1.00 97.19 170 LEU A O 1
ATOM 1284 N N . ILE A 1 171 ? 9.083 -5.217 14.119 1.00 98.38 171 ILE A N 1
ATOM 1285 C CA . ILE A 1 171 ? 7.747 -4.847 13.650 1.00 98.38 171 ILE A CA 1
ATOM 1286 C C . ILE A 1 171 ? 7.453 -3.436 14.139 1.00 98.38 171 ILE A C 1
ATOM 1288 O O . ILE A 1 171 ? 7.629 -3.139 15.319 1.00 98.38 171 ILE A O 1
ATOM 1292 N N . VAL A 1 172 ? 7.012 -2.581 13.221 1.00 98.38 172 VAL A N 1
ATOM 1293 C CA . VAL A 1 172 ? 6.626 -1.197 13.499 1.00 98.38 172 VAL A CA 1
ATOM 1294 C C . VAL A 1 172 ? 5.133 -1.057 13.246 1.00 98.38 172 VAL A C 1
ATOM 1296 O O . VAL A 1 172 ? 4.660 -1.435 12.176 1.00 98.38 172 VAL A O 1
ATOM 1299 N N . VAL A 1 173 ? 4.410 -0.519 14.221 1.00 98.44 173 VAL A N 1
ATOM 1300 C CA . VAL A 1 173 ? 2.984 -0.199 14.149 1.00 98.44 173 VAL A CA 1
ATOM 1301 C C . VAL A 1 173 ? 2.821 1.306 14.333 1.00 98.44 173 VAL A C 1
ATOM 1303 O O . VAL A 1 173 ? 3.235 1.848 15.354 1.00 98.44 173 VAL A O 1
ATOM 1306 N N . ASP A 1 174 ? 2.197 1.974 13.372 1.00 97.75 174 ASP A N 1
ATOM 1307 C CA . ASP A 1 174 ? 1.802 3.375 13.485 1.00 97.75 174 ASP A CA 1
ATOM 1308 C C . ASP A 1 174 ? 0.310 3.453 13.821 1.00 97.75 174 ASP A C 1
ATOM 1310 O O . ASP A 1 174 ? -0.545 3.014 13.054 1.00 97.75 174 ASP A O 1
ATOM 1314 N N . LEU A 1 175 ? -0.009 4.009 14.988 1.00 96.62 175 LEU A N 1
ATOM 1315 C CA . LEU A 1 175 ? -1.366 4.159 15.490 1.00 96.62 175 LEU A CA 1
ATOM 1316 C C . LEU A 1 175 ? -1.918 5.544 15.141 1.00 96.62 175 LEU A C 1
ATOM 1318 O O . LEU A 1 175 ? -1.438 6.577 15.615 1.00 96.62 175 LEU A O 1
ATOM 1322 N N . ALA A 1 176 ? -2.975 5.556 14.341 1.00 94.69 176 ALA A N 1
ATOM 1323 C CA . ALA A 1 176 ? -3.714 6.736 13.940 1.00 94.69 176 ALA A CA 1
ATOM 1324 C C . ALA A 1 176 ? -5.105 6.754 14.587 1.00 94.69 176 ALA A C 1
ATOM 1326 O O . ALA A 1 176 ? -5.803 5.745 14.661 1.00 94.69 176 ALA A O 1
ATOM 1327 N N . THR A 1 177 ? -5.533 7.937 15.016 1.00 93.69 177 THR A N 1
ATOM 1328 C CA . THR A 1 177 ? -6.912 8.209 15.463 1.00 93.69 177 THR A CA 1
ATOM 1329 C C . THR A 1 177 ? -7.653 9.139 14.506 1.00 93.69 177 THR A C 1
ATOM 1331 O O . THR A 1 177 ? -8.838 9.411 14.678 1.00 93.69 177 THR A O 1
ATOM 1334 N N . THR A 1 178 ? -6.950 9.640 13.491 1.00 90.06 178 THR A N 1
ATOM 1335 C CA . THR A 1 178 ? -7.463 10.530 12.455 1.00 90.06 178 THR A CA 1
ATOM 1336 C C . THR A 1 178 ? -6.859 10.144 11.112 1.00 90.06 178 THR A C 1
ATOM 1338 O O . THR A 1 178 ? -5.785 9.544 11.037 1.00 90.06 178 THR A O 1
ATOM 1341 N N . LEU A 1 179 ? -7.549 10.504 10.035 1.00 85.25 179 LEU A N 1
ATOM 1342 C CA . LEU A 1 179 ? -7.023 10.411 8.679 1.00 85.25 179 LEU A CA 1
ATOM 1343 C C . LEU A 1 179 ? -6.641 11.810 8.177 1.00 85.25 179 LEU A C 1
ATOM 1345 O O . LEU A 1 179 ? -7.128 12.807 8.718 1.00 85.25 179 LEU A O 1
ATOM 1349 N N . PRO A 1 180 ? -5.780 11.919 7.145 1.00 72.75 180 PRO A N 1
ATOM 1350 C CA . PRO A 1 180 ? -5.679 13.157 6.383 1.00 72.75 180 PRO A CA 1
ATOM 1351 C C . PRO A 1 180 ? -7.084 13.616 5.981 1.00 72.75 180 PRO A C 1
ATOM 1353 O O . PRO A 1 180 ? -7.921 12.778 5.629 1.00 72.75 180 PRO A O 1
ATOM 1356 N N . ARG A 1 181 ? -7.334 14.927 6.073 1.00 57.06 181 ARG A N 1
ATOM 1357 C CA . ARG A 1 181 ? -8.622 15.535 5.714 1.00 57.06 181 ARG A CA 1
ATOM 1358 C C . ARG A 1 181 ? -9.055 15.014 4.329 1.00 57.06 181 ARG A C 1
ATOM 1360 O O . ARG A 1 181 ? -8.209 14.773 3.471 1.00 57.06 181 ARG A O 1
ATOM 1367 N N . GLY A 1 182 ? -10.345 14.707 4.162 1.00 53.22 182 GLY A N 1
ATOM 1368 C CA . GLY A 1 182 ? -10.919 14.210 2.901 1.00 53.22 182 GLY A CA 1
ATOM 1369 C C . GLY A 1 182 ? -11.376 12.744 2.869 1.00 53.22 182 GLY A C 1
ATOM 1370 O O . GLY A 1 182 ? -12.099 12.366 1.951 1.00 53.22 182 GLY A O 1
ATOM 1371 N N . CYS A 1 183 ? -11.045 11.929 3.873 1.00 54.22 183 CYS A N 1
ATOM 1372 C CA . CYS A 1 183 ? -11.926 10.825 4.276 1.00 54.22 183 CYS A CA 1
ATOM 1373 C C . CYS A 1 183 ? -12.908 11.390 5.295 1.00 54.22 183 CYS A C 1
ATOM 1375 O O . CYS A 1 183 ? -12.470 12.154 6.148 1.00 54.22 183 CYS A O 1
ATOM 1377 N N . THR A 1 184 ? -14.198 11.063 5.181 1.00 54.22 184 THR A N 1
ATOM 1378 C CA . THR A 1 184 ? -15.263 11.557 6.069 1.00 54.22 184 THR A CA 1
ATOM 1379 C C . THR A 1 184 ? -14.755 11.695 7.505 1.00 54.22 184 THR A C 1
ATOM 1381 O O . THR A 1 184 ? -14.244 10.711 8.038 1.00 54.22 184 THR A O 1
ATOM 1384 N N . ASP A 1 185 ? -14.900 12.876 8.119 1.00 61.59 185 ASP A N 1
ATOM 1385 C CA . ASP A 1 185 ? -14.404 13.193 9.478 1.00 61.59 185 ASP A CA 1
ATOM 1386 C C . ASP A 1 185 ? -14.940 12.242 10.579 1.00 61.59 185 ASP A C 1
ATOM 1388 O O . ASP A 1 185 ? -14.548 12.309 11.742 1.00 61.59 185 ASP A O 1
ATOM 1392 N N . ASP A 1 186 ? -15.820 11.318 10.204 1.00 83.75 186 ASP A N 1
ATOM 1393 C CA . ASP A 1 186 ? -16.369 10.239 11.003 1.00 83.75 186 ASP A CA 1
ATOM 1394 C C . ASP A 1 186 ? -15.510 8.958 10.919 1.00 83.75 186 ASP A C 1
ATOM 1396 O O . ASP A 1 186 ? -15.832 7.993 10.216 1.00 83.75 186 ASP A O 1
ATOM 1400 N N . VAL A 1 187 ? -14.395 8.936 11.662 1.00 90.62 187 VAL A N 1
ATOM 1401 C CA . VAL A 1 187 ? -13.609 7.707 11.896 1.00 90.62 187 VAL A CA 1
ATOM 1402 C C . VAL A 1 187 ? -14.487 6.558 12.419 1.00 90.62 187 VAL A C 1
ATOM 1404 O O . VAL A 1 187 ? -14.365 5.458 11.879 1.00 90.62 187 VAL A O 1
ATOM 1407 N N . PRO A 1 188 ? -15.396 6.754 13.398 1.00 91.38 188 PRO A N 1
ATOM 1408 C CA . PRO A 1 188 ? -16.346 5.713 13.800 1.00 91.38 188 PRO A CA 1
ATOM 1409 C C . PRO A 1 188 ? -17.147 5.120 12.631 1.00 91.38 188 PRO A C 1
ATOM 1411 O O . PRO A 1 188 ? -17.235 3.897 12.511 1.00 91.38 188 PRO A O 1
ATOM 1414 N N . GLY A 1 189 ? -17.664 5.954 11.728 1.00 90.50 189 GLY A N 1
ATOM 1415 C CA . GLY A 1 189 ? -18.363 5.513 10.522 1.00 90.50 189 GLY A CA 1
ATOM 1416 C C . GLY A 1 189 ? -17.483 4.700 9.571 1.00 90.50 189 GLY A C 1
ATOM 1417 O O . GLY A 1 189 ? -17.931 3.680 9.046 1.00 90.50 189 GLY A O 1
ATOM 1418 N N . LEU A 1 190 ? -16.221 5.095 9.375 1.00 91.12 190 LEU A N 1
ATOM 1419 C CA . LEU A 1 190 ? -15.252 4.327 8.577 1.00 91.12 190 LEU A CA 1
ATOM 1420 C C . LEU A 1 190 ? -14.959 2.960 9.202 1.00 91.12 190 LEU A C 1
ATOM 1422 O O . LEU A 1 190 ? -14.957 1.943 8.509 1.00 91.12 190 LEU A O 1
ATOM 1426 N N . LEU A 1 191 ? -14.757 2.921 10.521 1.00 94.94 191 LEU A N 1
ATOM 1427 C CA . LEU A 1 191 ? -14.540 1.680 11.260 1.00 94.94 191 LEU A CA 1
ATOM 1428 C C . LEU A 1 191 ? -15.763 0.762 11.189 1.00 94.94 191 LEU A C 1
ATOM 1430 O O . LEU A 1 191 ? -15.598 -0.451 11.079 1.00 94.94 191 LEU A O 1
ATOM 1434 N N . ALA A 1 192 ? -16.978 1.314 11.216 1.00 94.25 192 ALA A N 1
ATOM 1435 C CA . ALA A 1 192 ? -18.218 0.552 11.080 1.00 94.25 192 ALA A CA 1
ATOM 1436 C C . ALA A 1 192 ? -18.399 -0.049 9.675 1.00 94.25 192 ALA A C 1
ATOM 1438 O O . ALA A 1 192 ? -18.937 -1.146 9.552 1.00 94.25 192 ALA A O 1
ATOM 1439 N N . ARG A 1 193 ? -17.916 0.631 8.625 1.00 93.38 193 ARG A N 1
ATOM 1440 C CA . ARG A 1 193 ? -17.962 0.160 7.226 1.00 93.38 193 ARG A CA 1
ATOM 1441 C C . ARG A 1 193 ? -16.776 -0.713 6.812 1.00 93.38 193 ARG A C 1
ATOM 1443 O O . ARG A 1 193 ? -16.683 -1.086 5.643 1.00 93.38 193 ARG A O 1
ATOM 1450 N N . ARG A 1 194 ? -15.851 -1.014 7.727 1.00 94.88 194 ARG A N 1
ATOM 1451 C CA . ARG A 1 194 ? -14.669 -1.824 7.416 1.00 94.88 194 ARG A CA 1
ATOM 1452 C C . ARG A 1 194 ? -15.055 -3.161 6.790 1.00 94.88 194 ARG A C 1
ATOM 1454 O O . ARG A 1 194 ? -16.074 -3.755 7.135 1.00 94.88 194 ARG A O 1
ATOM 1461 N N . THR A 1 195 ? -14.190 -3.657 5.921 1.00 95.38 195 THR A N 1
ATOM 1462 C CA . THR A 1 195 ? -14.308 -4.999 5.349 1.00 95.38 195 THR A CA 1
ATOM 1463 C C . THR A 1 195 ? -13.153 -5.876 5.819 1.00 95.38 195 THR A C 1
ATOM 1465 O O . THR A 1 195 ? -12.205 -5.394 6.441 1.00 95.38 195 THR A O 1
ATOM 1468 N N . GLY A 1 196 ? -13.244 -7.173 5.554 1.00 93.88 196 GLY A N 1
ATOM 1469 C CA . GLY A 1 196 ? -12.217 -8.151 5.872 1.00 93.88 196 GLY A CA 1
ATOM 1470 C C . GLY A 1 196 ? -11.572 -8.706 4.609 1.00 93.88 196 GLY A C 1
ATOM 1471 O O . GLY A 1 196 ? -12.278 -9.116 3.690 1.00 93.88 196 GLY A O 1
ATOM 1472 N N . ILE A 1 197 ? -10.241 -8.763 4.572 1.00 91.44 197 ILE A N 1
ATOM 1473 C CA . ILE A 1 197 ? -9.518 -9.564 3.579 1.00 91.44 197 ILE A CA 1
ATOM 1474 C C . ILE A 1 197 ? -9.106 -10.878 4.232 1.00 91.44 197 ILE A C 1
ATOM 1476 O O . ILE A 1 197 ? -8.345 -10.884 5.199 1.00 91.44 197 ILE A O 1
ATOM 1480 N N . ASN A 1 198 ? -9.568 -11.993 3.671 1.00 89.69 198 ASN A N 1
ATOM 1481 C CA . ASN A 1 198 ? -9.069 -13.310 4.047 1.00 89.69 198 ASN A CA 1
ATOM 1482 C C . ASN A 1 198 ? -7.643 -13.457 3.534 1.00 89.69 198 ASN A C 1
ATOM 1484 O O . ASN A 1 198 ? -7.414 -13.345 2.330 1.00 89.69 198 ASN A O 1
ATOM 1488 N N . VAL A 1 199 ? -6.697 -13.731 4.432 1.00 80.88 199 VAL A N 1
ATOM 1489 C CA . VAL A 1 199 ? -5.316 -13.976 4.026 1.00 80.88 199 VAL A CA 1
ATOM 1490 C C . VAL A 1 199 ? -4.882 -15.370 4.460 1.00 80.88 199 VAL A C 1
ATOM 1492 O O . VAL A 1 199 ? -4.564 -15.572 5.633 1.00 80.88 199 VAL A O 1
ATOM 1495 N N . PRO A 1 200 ? -4.846 -16.343 3.531 1.00 77.06 200 PRO A N 1
ATOM 1496 C CA . PRO A 1 200 ? -4.409 -17.694 3.848 1.00 77.06 200 PRO A CA 1
ATOM 1497 C C . PRO A 1 200 ? -2.996 -17.718 4.462 1.00 77.06 200 PRO A C 1
ATOM 1499 O O . PRO A 1 200 ? -2.144 -16.918 4.055 1.00 77.06 200 PRO A O 1
ATOM 1502 N N . PRO A 1 201 ? -2.720 -18.634 5.409 1.00 79.38 201 PRO A N 1
ATOM 1503 C CA . PRO A 1 201 ? -3.609 -19.679 5.934 1.00 79.38 201 PRO A CA 1
ATOM 1504 C C . PRO A 1 201 ? -4.443 -19.243 7.157 1.00 79.38 201 PRO A C 1
ATOM 1506 O O . PRO A 1 201 ? -4.890 -20.095 7.913 1.00 79.38 201 PRO A O 1
ATOM 1509 N N . HIS A 1 202 ? -4.604 -17.945 7.419 1.00 79.88 202 HIS A N 1
ATOM 1510 C CA . HIS A 1 202 ? -5.221 -17.476 8.659 1.00 79.88 202 HIS A CA 1
ATOM 1511 C C . HIS A 1 202 ? -6.750 -17.421 8.564 1.00 79.88 202 HIS A C 1
ATOM 1513 O O . HIS A 1 202 ? -7.300 -16.906 7.591 1.00 79.88 202 HIS A O 1
ATOM 1519 N N . ASP A 1 203 ? -7.421 -17.901 9.614 1.00 78.00 203 ASP A N 1
ATOM 1520 C CA . ASP A 1 203 ? -8.888 -17.998 9.675 1.00 78.00 203 ASP A CA 1
ATOM 1521 C C . ASP A 1 203 ? -9.582 -16.655 9.945 1.00 78.00 203 ASP A C 1
ATOM 1523 O O . ASP A 1 203 ? -10.771 -16.490 9.667 1.00 78.00 203 ASP A O 1
ATOM 1527 N N . HIS A 1 204 ? -8.853 -15.678 10.491 1.00 85.19 204 HIS A N 1
ATOM 1528 C CA . HIS A 1 204 ? -9.394 -14.354 10.776 1.00 85.19 204 HIS A CA 1
ATOM 1529 C C . HIS A 1 204 ? -9.076 -13.378 9.639 1.00 85.19 204 HIS A C 1
ATOM 1531 O O . HIS A 1 204 ? -7.912 -13.258 9.246 1.00 85.19 204 HIS A O 1
ATOM 1537 N N . PRO A 1 205 ? -10.079 -12.651 9.119 1.00 92.75 205 PRO A N 1
ATOM 1538 C CA . PRO A 1 205 ? -9.839 -11.664 8.084 1.00 92.75 205 PRO A CA 1
ATOM 1539 C C . PRO A 1 205 ? -9.097 -10.450 8.647 1.00 92.75 205 PRO A C 1
ATOM 1541 O O . PRO A 1 205 ? -9.401 -9.969 9.740 1.00 92.75 205 PRO A O 1
ATOM 1544 N N . LEU A 1 206 ? -8.176 -9.899 7.859 1.00 95.12 206 LEU A N 1
ATOM 1545 C CA . LEU A 1 206 ? -7.520 -8.636 8.170 1.00 95.12 206 LEU A CA 1
ATOM 1546 C C . LEU A 1 206 ? -8.520 -7.487 7.959 1.00 95.12 206 LEU A C 1
ATOM 1548 O O . LEU A 1 206 ? -8.986 -7.312 6.826 1.00 95.12 206 LEU A O 1
ATOM 1552 N N . PRO A 1 207 ? -8.869 -6.702 8.995 1.00 97.12 207 PRO A N 1
ATOM 1553 C CA . PRO A 1 207 ? -9.804 -5.601 8.832 1.00 97.12 207 PRO A CA 1
ATOM 1554 C C . PRO A 1 207 ? -9.134 -4.462 8.064 1.00 97.12 207 PRO A C 1
ATOM 1556 O O . PRO A 1 207 ? -8.079 -3.973 8.461 1.00 97.12 207 PRO A O 1
ATOM 1559 N N . ILE A 1 208 ? -9.757 -4.007 6.984 1.00 96.69 208 ILE A N 1
ATOM 1560 C CA . ILE A 1 208 ? -9.282 -2.900 6.148 1.00 96.69 208 ILE A CA 1
ATOM 1561 C C . ILE A 1 208 ? -10.426 -1.927 5.847 1.00 96.69 208 ILE A C 1
ATOM 1563 O O . ILE A 1 208 ? -11.603 -2.232 6.064 1.00 96.69 208 ILE A O 1
ATOM 1567 N N . LEU A 1 209 ? -10.096 -0.752 5.312 1.00 94.31 209 LEU A N 1
ATOM 1568 C CA . LEU A 1 209 ? -11.109 0.156 4.771 1.00 94.31 209 LEU A CA 1
ATOM 1569 C C . LEU A 1 209 ? -11.894 -0.509 3.633 1.00 94.31 209 LEU A C 1
ATOM 1571 O O . LEU A 1 209 ? -11.330 -1.265 2.839 1.00 94.31 209 LEU A O 1
ATOM 1575 N N . ALA A 1 210 ? -13.184 -0.183 3.518 1.00 92.75 210 ALA A N 1
ATOM 1576 C CA . ALA A 1 210 ? -13.955 -0.531 2.329 1.00 92.75 210 ALA A CA 1
ATOM 1577 C C . ALA A 1 210 ? -13.262 0.030 1.068 1.00 92.75 210 ALA A C 1
ATOM 1579 O O . ALA A 1 210 ? -12.668 1.109 1.144 1.00 92.75 210 ALA A O 1
ATOM 1580 N N . PRO A 1 211 ? -13.343 -0.637 -0.099 1.00 91.81 211 PRO A N 1
ATOM 1581 C CA . PRO A 1 211 ? -12.611 -0.217 -1.298 1.00 91.81 211 PRO A CA 1
ATOM 1582 C C . PRO A 1 211 ? -12.811 1.256 -1.686 1.00 91.81 211 PRO A C 1
ATOM 1584 O O . PRO A 1 211 ? -11.847 1.944 -2.013 1.00 91.81 211 PRO A O 1
ATOM 1587 N N . SER A 1 212 ? -14.039 1.771 -1.576 1.00 88.50 212 SER A N 1
ATOM 1588 C CA . SER A 1 212 ? -14.367 3.177 -1.844 1.00 88.50 212 SER A CA 1
ATOM 1589 C C . SER A 1 212 ? -13.691 4.147 -0.864 1.00 88.50 212 SER A C 1
ATOM 1591 O O . SER A 1 212 ? -13.170 5.183 -1.273 1.00 88.50 212 SER A O 1
ATOM 1593 N N . ASP A 1 213 ? -13.657 3.797 0.425 1.00 90.69 213 ASP A N 1
ATOM 1594 C CA . ASP A 1 213 ? -12.997 4.589 1.468 1.00 90.69 213 ASP A CA 1
ATOM 1595 C C . ASP A 1 213 ? -11.463 4.520 1.319 1.00 90.69 213 ASP A C 1
ATOM 1597 O O . ASP A 1 213 ? -10.762 5.514 1.515 1.00 90.69 213 ASP A O 1
ATOM 1601 N N . ALA A 1 214 ? -10.931 3.365 0.904 1.00 92.75 214 ALA A N 1
ATOM 1602 C CA . ALA A 1 214 ? -9.505 3.158 0.669 1.00 92.75 214 ALA A CA 1
ATOM 1603 C C . ALA A 1 214 ? -8.968 4.030 -0.478 1.00 92.75 214 ALA A C 1
ATOM 1605 O O . ALA A 1 214 ? -7.890 4.606 -0.337 1.00 92.75 214 ALA A O 1
ATOM 1606 N N . VAL A 1 215 ? -9.722 4.175 -1.577 1.00 92.44 215 VAL A N 1
ATOM 1607 C CA . VAL A 1 215 ? -9.367 5.073 -2.695 1.00 92.44 215 VAL A CA 1
ATOM 1608 C C . VAL A 1 215 ? -9.257 6.521 -2.209 1.00 92.44 215 VAL A C 1
ATOM 1610 O O . VAL A 1 215 ? -8.246 7.183 -2.456 1.00 92.44 215 VAL A O 1
ATOM 1613 N N . ASN A 1 216 ? -10.267 7.009 -1.479 1.00 91.12 216 ASN A N 1
ATOM 1614 C CA . ASN A 1 216 ? -10.264 8.370 -0.935 1.00 91.12 216 ASN A CA 1
ATOM 1615 C C . ASN A 1 216 ? -9.077 8.596 0.004 1.00 91.12 216 ASN A C 1
ATOM 1617 O O . ASN A 1 216 ? -8.402 9.623 -0.082 1.00 91.12 216 ASN A O 1
ATOM 1621 N N . HIS A 1 217 ? -8.786 7.619 0.865 1.00 92.12 217 HIS A N 1
ATOM 1622 C CA . HIS A 1 217 ? -7.661 7.683 1.788 1.00 92.12 217 HIS A CA 1
ATOM 1623 C C . HIS A 1 217 ? -6.320 7.781 1.055 1.00 92.12 217 HIS A C 1
ATOM 1625 O O . HIS A 1 217 ? -5.490 8.629 1.395 1.00 92.12 217 HIS A O 1
ATOM 1631 N N . THR A 1 218 ? -6.107 6.953 0.031 1.00 94.44 218 THR A N 1
ATOM 1632 C CA . THR A 1 218 ? -4.875 6.973 -0.765 1.00 94.44 218 THR A CA 1
ATOM 1633 C C . THR A 1 218 ? -4.716 8.287 -1.520 1.00 94.44 218 THR A C 1
ATOM 1635 O O . THR A 1 218 ? -3.627 8.860 -1.487 1.00 94.44 218 THR A O 1
ATOM 1638 N N . LEU A 1 219 ? -5.778 8.808 -2.148 1.00 94.06 219 LEU A N 1
ATOM 1639 C CA . LEU A 1 219 ? -5.734 10.091 -2.860 1.00 94.06 219 LEU A CA 1
ATOM 1640 C C . LEU A 1 219 ? -5.449 11.256 -1.901 1.00 94.06 219 LEU A C 1
ATOM 1642 O O . LEU A 1 219 ? -4.547 12.049 -2.166 1.00 94.06 219 LEU A O 1
ATOM 1646 N N . ALA A 1 220 ? -6.110 11.314 -0.744 1.00 92.62 220 ALA A N 1
ATOM 1647 C CA . ALA A 1 220 ? -5.825 12.331 0.271 1.00 92.62 220 ALA A CA 1
ATOM 1648 C C . ALA A 1 220 ? -4.374 12.239 0.794 1.00 92.62 220 ALA A C 1
ATOM 1650 O O . ALA A 1 220 ? -3.691 13.254 0.956 1.00 92.62 220 ALA A O 1
ATOM 1651 N N . ARG A 1 221 ? -3.843 11.021 1.003 1.00 93.75 221 ARG A N 1
ATOM 1652 C CA . ARG A 1 221 ? -2.420 10.819 1.345 1.00 93.75 221 ARG A CA 1
ATOM 1653 C C . ARG A 1 221 ? -1.489 11.261 0.223 1.00 93.75 221 ARG A C 1
ATOM 1655 O O . ARG A 1 221 ? -0.444 11.836 0.522 1.00 93.75 221 ARG A O 1
ATOM 1662 N N . LEU A 1 222 ? -1.844 10.991 -1.031 1.00 95.25 222 LEU A N 1
ATOM 1663 C CA . LEU A 1 222 ? -1.059 11.383 -2.197 1.00 95.25 222 LEU A CA 1
ATOM 1664 C C . LEU A 1 222 ? -0.985 12.909 -2.322 1.00 95.25 222 LEU A C 1
ATOM 1666 O O . LEU A 1 222 ? 0.096 13.429 -2.578 1.00 95.25 222 LEU A O 1
ATOM 1670 N N . ALA A 1 223 ? -2.087 13.617 -2.055 1.00 94.62 223 ALA A N 1
ATOM 1671 C CA . ALA A 1 223 ? -2.115 15.078 -1.989 1.00 94.62 223 ALA A CA 1
ATOM 1672 C C . ALA A 1 223 ? -1.160 15.616 -0.914 1.00 94.62 223 ALA A C 1
ATOM 1674 O O . ALA A 1 223 ? -0.339 16.493 -1.173 1.00 94.62 223 ALA A O 1
ATOM 1675 N N . ALA A 1 224 ? -1.242 15.057 0.297 1.00 93.00 224 ALA A N 1
ATOM 1676 C CA . ALA A 1 224 ? -0.445 15.510 1.431 1.00 93.00 224 ALA A CA 1
ATOM 1677 C C . ALA A 1 224 ? 1.045 15.153 1.300 1.00 93.00 224 ALA A C 1
ATOM 1679 O O . ALA A 1 224 ? 1.909 15.860 1.822 1.00 93.00 224 ALA A O 1
ATOM 1680 N N . ARG A 1 225 ? 1.358 14.011 0.675 1.00 93.38 225 ARG A N 1
ATOM 1681 C CA . ARG A 1 225 ? 2.715 13.461 0.555 1.00 93.38 225 ARG A CA 1
ATOM 1682 C C . ARG A 1 225 ? 2.879 12.741 -0.791 1.00 93.38 225 ARG A C 1
ATOM 1684 O O . ARG A 1 225 ? 2.815 11.509 -0.818 1.00 93.38 225 ARG A O 1
ATOM 1691 N N . PRO A 1 226 ? 3.157 13.474 -1.883 1.00 94.38 226 PRO A N 1
ATOM 1692 C CA . PRO A 1 226 ? 3.352 12.881 -3.202 1.00 94.38 226 PRO A CA 1
ATOM 1693 C C . PRO A 1 226 ? 4.490 11.854 -3.190 1.00 94.38 226 PRO A C 1
ATOM 1695 O O . PRO A 1 226 ? 5.645 12.188 -2.915 1.00 94.38 226 PRO A O 1
ATOM 1698 N N . ARG A 1 227 ? 4.164 10.578 -3.427 1.00 95.38 227 ARG A N 1
ATOM 1699 C CA . ARG A 1 227 ? 5.127 9.467 -3.468 1.00 95.38 227 ARG A CA 1
ATOM 1700 C C . ARG A 1 227 ? 4.696 8.429 -4.496 1.00 95.38 227 ARG A C 1
ATOM 1702 O O . ARG A 1 227 ? 3.526 8.060 -4.542 1.00 95.38 227 ARG A O 1
ATOM 1709 N N . TRP A 1 228 ? 5.660 7.884 -5.235 1.00 96.38 228 TRP A N 1
ATOM 1710 C CA . TRP A 1 228 ? 5.416 6.877 -6.272 1.00 96.38 228 TRP A CA 1
ATOM 1711 C C . TRP A 1 228 ? 4.633 5.637 -5.804 1.00 96.38 228 TRP A C 1
ATOM 1713 O O . TRP A 1 228 ? 3.697 5.260 -6.503 1.00 96.38 228 TRP A O 1
ATOM 1723 N N . PRO A 1 229 ? 4.886 5.040 -4.620 1.00 95.88 229 PRO A N 1
ATOM 1724 C CA . PRO A 1 229 ? 4.083 3.911 -4.155 1.00 95.88 229 PRO A CA 1
ATOM 1725 C C . PRO A 1 229 ? 2.615 4.283 -3.919 1.00 95.88 229 PRO A C 1
ATOM 1727 O O . PRO A 1 229 ? 1.740 3.482 -4.209 1.00 95.88 229 PRO A O 1
ATOM 1730 N N . LEU A 1 230 ? 2.329 5.507 -3.454 1.00 95.81 230 LEU A N 1
ATOM 1731 C CA . LEU 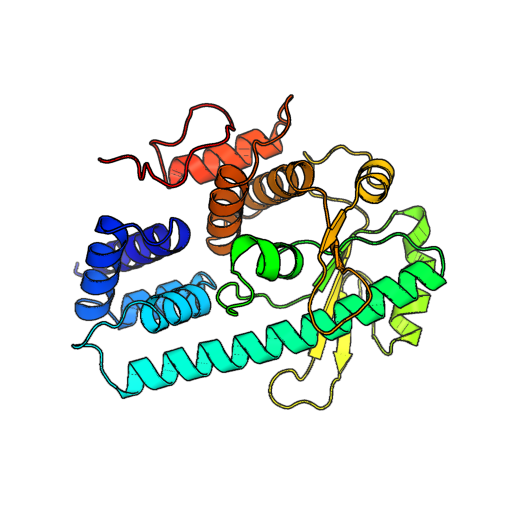A 1 230 ? 0.947 5.975 -3.290 1.00 95.81 230 LEU A CA 1
ATOM 1732 C C . LEU A 1 230 ? 0.273 6.229 -4.641 1.00 95.81 230 LEU A C 1
ATOM 1734 O O . LEU A 1 230 ? -0.907 5.938 -4.785 1.00 95.81 230 LEU A O 1
ATOM 1738 N N . ALA A 1 231 ? 1.010 6.731 -5.634 1.00 96.69 231 ALA A N 1
ATOM 1739 C CA . ALA A 1 231 ? 0.496 6.879 -6.994 1.00 96.69 231 ALA A CA 1
ATOM 1740 C C . ALA A 1 231 ? 0.178 5.511 -7.630 1.00 96.69 231 ALA A C 1
ATOM 1742 O O . ALA A 1 231 ? -0.883 5.333 -8.225 1.00 96.69 231 ALA A O 1
ATOM 1743 N N . ALA A 1 232 ? 1.067 4.531 -7.440 1.00 96.06 232 ALA A N 1
ATOM 1744 C CA . ALA A 1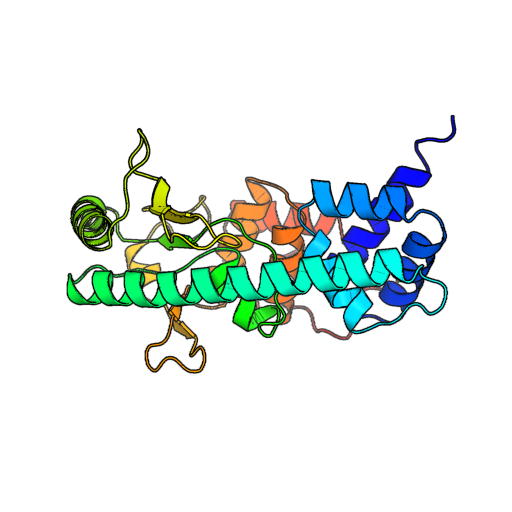 232 ? 0.885 3.144 -7.860 1.00 96.06 232 ALA A CA 1
ATOM 1745 C C . ALA A 1 232 ? -0.346 2.492 -7.208 1.00 96.06 232 ALA A C 1
ATOM 1747 O O . ALA A 1 232 ? -1.117 1.814 -7.894 1.00 96.06 232 ALA A O 1
ATOM 1748 N N . ASP A 1 233 ? -0.535 2.709 -5.903 1.00 96.19 233 ASP A N 1
ATOM 1749 C CA . ASP A 1 233 ? -1.706 2.239 -5.162 1.00 96.19 233 ASP A CA 1
ATOM 1750 C C . ASP A 1 233 ? -2.975 2.919 -5.689 1.00 96.19 233 ASP A C 1
ATOM 1752 O O . ASP A 1 233 ? -3.930 2.228 -6.034 1.00 96.19 233 ASP A O 1
ATOM 1756 N N . ALA A 1 234 ? -2.964 4.250 -5.833 1.00 95.19 234 ALA A N 1
ATOM 1757 C CA . ALA A 1 234 ? -4.106 5.025 -6.308 1.00 95.19 234 ALA A CA 1
ATOM 1758 C C . ALA A 1 234 ? -4.581 4.537 -7.680 1.00 95.19 234 ALA A C 1
ATOM 1760 O O . ALA A 1 234 ? -5.752 4.197 -7.802 1.00 95.19 234 ALA A O 1
ATOM 1761 N N . ILE A 1 235 ? -3.685 4.417 -8.672 1.00 93.44 235 ILE A N 1
ATOM 1762 C CA . ILE A 1 235 ? -4.003 3.894 -10.018 1.00 93.44 235 ILE A CA 1
ATOM 1763 C C . ILE A 1 235 ? -4.675 2.527 -9.947 1.00 93.44 235 ILE A C 1
ATOM 1765 O O . ILE A 1 235 ? -5.731 2.319 -10.544 1.00 93.44 235 ILE A O 1
ATOM 1769 N N . ARG A 1 236 ? -4.074 1.587 -9.210 1.00 93.25 236 ARG A N 1
ATOM 1770 C CA . ARG A 1 236 ? -4.604 0.222 -9.097 1.00 93.25 236 ARG A CA 1
ATOM 1771 C C . ARG A 1 236 ? -5.974 0.217 -8.421 1.00 93.25 236 ARG A C 1
ATOM 1773 O O . ARG A 1 236 ? -6.869 -0.494 -8.870 1.00 93.25 236 ARG A O 1
ATOM 1780 N N . GLN A 1 237 ? -6.165 1.042 -7.392 1.00 93.38 237 GLN A N 1
ATOM 1781 C CA . GLN A 1 237 ? -7.447 1.174 -6.704 1.00 93.38 237 GLN A CA 1
ATOM 1782 C C . GLN A 1 237 ? -8.533 1.755 -7.608 1.00 93.38 237 GLN A C 1
ATOM 1784 O O . GLN A 1 237 ? -9.623 1.194 -7.658 1.00 93.38 237 GLN A O 1
ATOM 1789 N N . VAL A 1 238 ? -8.256 2.834 -8.347 1.00 92.06 238 VAL A N 1
ATOM 1790 C CA . VAL A 1 238 ? -9.286 3.481 -9.178 1.00 92.06 238 VAL A CA 1
ATOM 1791 C C . VAL A 1 238 ? -9.659 2.665 -10.414 1.00 92.06 238 VAL A C 1
ATOM 1793 O O . VAL A 1 238 ? -10.769 2.802 -10.917 1.00 92.06 238 VAL A O 1
ATOM 1796 N N . ARG A 1 239 ? -8.803 1.742 -10.867 1.00 88.81 239 ARG A N 1
ATOM 1797 C CA . ARG A 1 239 ? -9.198 0.717 -11.851 1.00 88.81 239 ARG A CA 1
ATOM 1798 C C . ARG A 1 239 ? -10.192 -0.289 -11.279 1.00 88.81 239 ARG A C 1
ATOM 1800 O O . ARG A 1 239 ? -11.145 -0.704 -11.948 1.00 88.81 239 ARG A O 1
ATOM 1807 N N . ALA A 1 240 ? -9.980 -0.674 -10.023 1.00 87.31 240 ALA A N 1
ATOM 1808 C CA . ALA A 1 240 ? -10.820 -1.641 -9.334 1.00 87.31 240 ALA A CA 1
ATOM 1809 C C . ALA A 1 240 ? -12.160 -1.038 -8.880 1.00 87.31 240 ALA A C 1
ATOM 1811 O O . ALA A 1 240 ? -13.192 -1.696 -8.977 1.00 87.31 240 ALA A O 1
ATOM 1812 N N . THR A 1 241 ? -12.166 0.194 -8.369 1.00 86.88 241 THR A N 1
ATOM 1813 C CA . THR A 1 241 ? -13.324 0.818 -7.710 1.00 86.88 241 THR A CA 1
ATOM 1814 C C . THR A 1 241 ? -13.382 2.316 -8.004 1.00 86.88 241 THR A C 1
ATOM 1816 O O . THR A 1 241 ? -12.373 3.007 -7.921 1.00 86.88 241 THR A O 1
ATOM 1819 N N . ALA A 1 242 ? -14.573 2.841 -8.302 1.00 80.50 242 ALA A N 1
ATOM 1820 C CA . ALA A 1 242 ? -14.759 4.285 -8.432 1.00 80.50 242 ALA A CA 1
ATOM 1821 C C . ALA A 1 242 ? -14.648 4.972 -7.053 1.00 80.50 242 ALA A C 1
ATOM 1823 O O . ALA A 1 242 ? -15.258 4.483 -6.095 1.00 80.50 242 ALA A O 1
ATOM 1824 N N . PRO A 1 243 ? -13.932 6.105 -6.927 1.00 78.50 243 PRO A N 1
ATOM 1825 C CA . PRO A 1 243 ? -14.003 6.921 -5.719 1.00 78.50 243 PRO A CA 1
ATOM 1826 C C . PRO A 1 243 ? -15.450 7.395 -5.499 1.00 78.50 243 PRO A C 1
ATOM 1828 O O . PRO A 1 243 ? -16.106 7.814 -6.457 1.00 78.50 243 PRO A O 1
ATOM 1831 N N . PRO A 1 244 ? -15.980 7.331 -4.268 1.00 75.31 244 PRO A N 1
ATOM 1832 C CA . PRO A 1 244 ? -17.351 7.737 -4.001 1.00 75.31 244 PRO A CA 1
ATOM 1833 C C . PRO A 1 244 ? -17.503 9.257 -4.149 1.00 75.31 244 PRO A C 1
ATOM 1835 O O . PRO A 1 244 ? -16.619 10.029 -3.764 1.00 75.31 244 PRO A O 1
ATOM 1838 N N . ALA A 1 245 ? -18.641 9.674 -4.703 1.00 76.81 245 ALA A N 1
ATOM 1839 C CA . ALA A 1 245 ? -19.057 11.070 -4.775 1.00 76.81 245 ALA A CA 1
ATOM 1840 C C . ALA A 1 245 ? -19.940 11.439 -3.560 1.00 76.81 245 ALA A C 1
ATOM 1842 O O . ALA A 1 245 ? -20.663 10.573 -3.060 1.00 76.81 245 ALA A O 1
ATOM 1843 N N . PRO A 1 246 ? -19.939 12.709 -3.105 1.00 78.44 246 PRO A N 1
ATOM 1844 C CA . PRO A 1 246 ? -19.133 13.825 -3.609 1.00 78.44 246 PRO A CA 1
ATOM 1845 C C . PRO A 1 246 ? -17.657 13.727 -3.191 1.00 78.44 246 PRO A C 1
ATOM 1847 O O . PRO A 1 246 ? -17.333 13.220 -2.119 1.00 78.44 246 PRO A O 1
ATOM 1850 N N . HIS A 1 247 ? -16.754 14.235 -4.032 1.00 79.56 247 HIS A N 1
ATOM 1851 C CA . HIS A 1 247 ? -15.320 14.226 -3.738 1.00 79.56 247 HIS A CA 1
ATOM 1852 C C . HIS A 1 247 ? -14.932 15.388 -2.819 1.00 79.56 247 HIS A C 1
ATOM 1854 O O . HIS A 1 247 ? -15.245 16.547 -3.087 1.00 79.56 247 HIS A O 1
ATOM 1860 N N . HIS A 1 248 ? -14.201 15.082 -1.751 1.00 85.31 248 HIS A N 1
ATOM 1861 C CA . HIS A 1 248 ? -13.610 16.096 -0.883 1.00 85.31 248 HIS A CA 1
ATOM 1862 C C . HIS A 1 248 ? -12.427 16.806 -1.564 1.00 85.31 248 HIS A C 1
ATOM 1864 O O . HIS A 1 248 ? -11.770 16.243 -2.441 1.00 85.31 248 HIS A O 1
ATOM 1870 N N . ALA A 1 249 ? -12.108 18.027 -1.118 1.00 89.44 249 ALA A N 1
ATOM 1871 C CA . ALA A 1 249 ? -11.037 18.846 -1.696 1.00 89.44 249 ALA A CA 1
ATOM 1872 C C . ALA A 1 249 ? -9.675 18.127 -1.742 1.00 89.44 249 ALA A C 1
ATOM 1874 O O . ALA A 1 249 ? -8.978 18.203 -2.750 1.00 89.44 249 ALA A O 1
ATOM 1875 N N . ASP A 1 250 ? -9.321 17.371 -0.700 1.00 89.81 250 ASP A N 1
ATOM 1876 C CA . ASP A 1 250 ? -8.060 16.621 -0.651 1.00 89.81 250 ASP A CA 1
ATOM 1877 C C . ASP A 1 250 ? -8.036 15.427 -1.620 1.00 89.81 250 ASP A C 1
ATOM 1879 O O . ASP A 1 250 ? -6.989 15.097 -2.176 1.00 89.81 250 ASP A O 1
ATOM 1883 N N . VAL A 1 251 ? -9.194 14.810 -1.886 1.00 91.12 251 VAL A N 1
ATOM 1884 C CA . VAL A 1 251 ? -9.331 13.758 -2.908 1.00 91.12 251 VAL A CA 1
ATOM 1885 C C . VAL A 1 251 ? -9.101 14.354 -4.297 1.00 91.12 251 VAL A C 1
ATOM 1887 O O . VAL A 1 251 ? -8.338 13.795 -5.084 1.00 91.12 251 VAL A O 1
ATOM 1890 N N . LEU A 1 252 ? -9.689 15.522 -4.578 1.00 93.12 252 LEU A N 1
ATOM 1891 C CA . LEU A 1 252 ? -9.470 16.258 -5.829 1.00 93.12 252 LEU A CA 1
ATOM 1892 C C . LEU A 1 252 ? -8.011 16.718 -5.979 1.00 93.12 252 LEU A C 1
ATOM 1894 O O . LEU A 1 252 ? -7.438 16.613 -7.062 1.00 93.12 252 LEU A O 1
ATOM 1898 N N . ALA A 1 253 ? -7.378 17.173 -4.895 1.00 94.38 253 ALA A N 1
ATOM 1899 C CA . ALA A 1 253 ? -5.962 17.532 -4.891 1.00 94.38 253 ALA A CA 1
ATOM 1900 C C . ALA A 1 253 ? -5.069 16.314 -5.185 1.00 94.38 253 ALA A C 1
ATOM 1902 O O . ALA A 1 253 ? -4.151 16.402 -6.000 1.00 94.38 253 ALA A O 1
ATOM 1903 N N . GLY A 1 254 ? -5.371 15.158 -4.590 1.00 95.12 254 GLY A N 1
ATOM 1904 C CA . GLY A 1 254 ? -4.664 13.903 -4.850 1.00 95.12 254 GLY A CA 1
ATOM 1905 C C . GLY A 1 254 ? -4.838 13.423 -6.285 1.00 95.12 254 GLY A C 1
ATOM 1906 O O . GLY A 1 254 ? -3.874 13.004 -6.925 1.00 95.12 254 GLY A O 1
ATOM 1907 N N . TRP A 1 255 ? -6.052 13.550 -6.820 1.00 95.50 255 TRP A N 1
ATOM 1908 C CA . TRP A 1 255 ? -6.340 13.273 -8.223 1.00 95.50 255 TRP A CA 1
ATOM 1909 C C . TRP A 1 255 ? -5.550 14.191 -9.157 1.00 95.50 255 TRP A C 1
ATOM 1911 O O . TRP A 1 255 ? -4.960 13.717 -10.121 1.00 95.50 255 TRP A O 1
ATOM 1921 N N . SER A 1 256 ? -5.446 15.483 -8.837 1.00 96.06 256 SER A N 1
ATOM 1922 C CA . SER A 1 256 ? -4.623 16.438 -9.589 1.00 96.06 256 SER A CA 1
ATOM 1923 C C . SER A 1 256 ? -3.141 16.041 -9.610 1.00 96.06 256 SER A C 1
ATOM 1925 O O . SER A 1 256 ? -2.513 16.054 -10.671 1.00 96.06 256 SER A O 1
ATOM 1927 N N . VAL A 1 257 ? -2.591 15.589 -8.473 1.00 96.62 257 VAL A N 1
ATOM 1928 C CA . VAL A 1 257 ? -1.228 15.029 -8.415 1.00 96.62 257 VAL A CA 1
ATOM 1929 C C . VAL A 1 257 ? -1.108 13.821 -9.344 1.00 96.62 257 VAL A C 1
ATOM 1931 O O . VAL A 1 257 ? -0.165 13.748 -10.129 1.00 96.62 257 VAL A O 1
ATOM 1934 N N . LEU A 1 258 ? -2.076 12.903 -9.325 1.00 95.19 258 LEU A N 1
ATOM 1935 C CA . LEU A 1 258 ? -2.075 11.746 -10.219 1.00 95.19 258 LEU A CA 1
ATOM 1936 C C . LEU A 1 258 ? -2.110 12.168 -11.700 1.00 95.19 258 LEU A C 1
ATOM 1938 O O . LEU A 1 258 ? -1.271 11.735 -12.487 1.00 95.19 258 LEU A O 1
ATOM 1942 N N . ARG A 1 259 ? -2.995 13.095 -12.076 1.00 95.19 259 ARG A N 1
ATOM 1943 C CA . ARG A 1 259 ? -3.088 13.636 -13.443 1.00 95.19 259 ARG A CA 1
ATOM 1944 C C . ARG A 1 259 ? -1.817 14.346 -13.904 1.00 95.19 259 ARG A C 1
ATOM 1946 O O . ARG A 1 259 ? -1.521 14.331 -15.092 1.00 95.19 259 ARG A O 1
ATOM 1953 N N . SER A 1 260 ? -1.038 14.934 -12.996 1.00 95.00 260 SER A N 1
ATOM 1954 C CA . SER A 1 260 ? 0.246 15.554 -13.357 1.00 95.00 260 SER A CA 1
ATOM 1955 C C . SER A 1 260 ? 1.261 14.542 -13.908 1.00 95.00 260 SER A C 1
ATOM 1957 O O . SER A 1 260 ? 2.098 14.897 -14.737 1.00 95.00 260 SER A O 1
ATOM 1959 N N . HIS A 1 261 ? 1.144 13.273 -13.503 1.00 92.69 261 HIS A N 1
ATOM 1960 C CA . HIS A 1 261 ? 1.953 12.169 -14.016 1.00 92.69 261 HIS A CA 1
ATOM 1961 C C . HIS A 1 261 ? 1.276 11.451 -15.192 1.00 92.69 261 HIS A C 1
ATOM 1963 O O . HIS A 1 261 ? 1.969 11.032 -16.118 1.00 92.69 261 HIS A O 1
ATOM 1969 N N . TRP A 1 262 ? -0.059 11.363 -15.200 1.00 92.31 262 TRP A N 1
ATOM 1970 C CA . TRP A 1 262 ? -0.851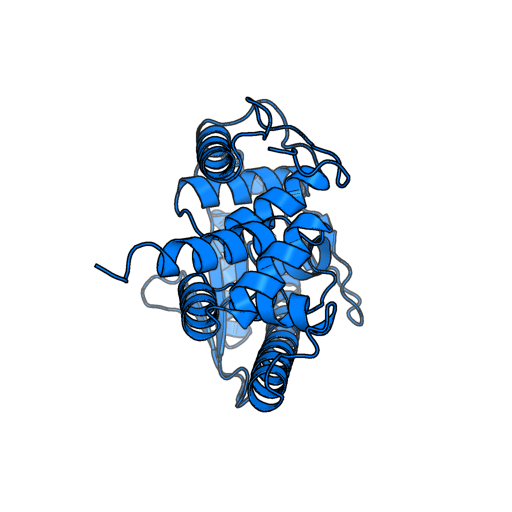 10.762 -16.283 1.00 92.31 262 TRP A CA 1
ATOM 1971 C C . TRP A 1 262 ? -1.934 11.736 -16.784 1.00 92.31 262 TRP A C 1
ATOM 1973 O O . TRP A 1 262 ? -3.095 11.625 -16.384 1.00 92.31 262 TRP A O 1
ATOM 1983 N N . PRO A 1 263 ? -1.586 12.688 -17.676 1.00 90.38 263 PRO A N 1
ATOM 1984 C CA . PRO A 1 263 ? -2.482 13.781 -18.088 1.00 90.38 263 PRO A CA 1
ATOM 1985 C C . PRO A 1 263 ? -3.782 13.338 -18.760 1.00 90.38 263 PRO A C 1
ATOM 1987 O O . PRO A 1 263 ? -4.752 14.094 -18.792 1.00 90.38 263 PRO A O 1
ATOM 1990 N N . LEU A 1 264 ? -3.781 12.118 -19.290 1.00 87.44 264 LEU A N 1
ATOM 1991 C CA . LEU A 1 264 ? -4.888 11.521 -20.021 1.00 87.44 264 LEU A CA 1
ATOM 1992 C C . LEU A 1 264 ? -5.952 10.892 -19.103 1.00 87.44 264 LEU A C 1
ATOM 1994 O O . LEU A 1 264 ? -7.003 10.474 -19.578 1.00 87.44 264 LEU A O 1
ATOM 1998 N N . LEU A 1 265 ? -5.714 10.853 -17.788 1.00 89.38 265 LEU A N 1
ATOM 1999 C CA . LEU A 1 265 ? -6.756 10.525 -16.819 1.00 89.38 265 LEU A CA 1
ATOM 2000 C C . LEU A 1 265 ? -7.909 11.555 -16.880 1.00 89.38 265 LEU A C 1
ATOM 2002 O O . LEU A 1 265 ? -7.640 12.751 -17.079 1.00 89.38 265 LEU A O 1
ATOM 2006 N N . PRO A 1 266 ? -9.170 11.124 -16.650 1.00 90.81 266 PRO A N 1
ATOM 2007 C CA . PRO A 1 266 ? -10.341 12.000 -16.652 1.00 90.81 266 PRO A CA 1
ATOM 2008 C C . PRO A 1 266 ? -10.187 13.235 -15.759 1.00 90.81 266 PRO A C 1
ATOM 2010 O O . PRO A 1 266 ? -9.439 13.224 -14.778 1.00 90.81 266 PRO A O 1
ATOM 2013 N N . ALA A 1 267 ? -10.917 14.306 -16.088 1.00 90.31 267 ALA A N 1
ATOM 2014 C CA . ALA A 1 267 ? -10.856 15.559 -15.336 1.00 90.31 267 ALA A CA 1
ATOM 2015 C C . ALA A 1 267 ? -11.193 15.360 -13.850 1.00 90.31 267 ALA A C 1
ATOM 2017 O O . ALA A 1 267 ? -10.445 15.835 -12.993 1.00 90.31 267 ALA A O 1
ATOM 2018 N N . ASP A 1 268 ? -12.244 14.583 -13.587 1.00 89.44 268 ASP A N 1
ATOM 2019 C CA . ASP A 1 268 ? -12.726 14.241 -12.253 1.00 89.44 268 ASP A CA 1
ATOM 2020 C C . ASP A 1 268 ? -12.373 12.793 -11.868 1.00 89.44 268 ASP A C 1
ATOM 2022 O O . ASP A 1 268 ? -12.217 11.945 -12.755 1.00 89.44 268 ASP A O 1
ATOM 2026 N N . PRO A 1 269 ? -12.256 12.483 -10.561 1.00 88.69 269 PRO A N 1
ATOM 2027 C CA . PRO A 1 269 ? -12.007 11.128 -10.086 1.00 88.69 269 PRO A CA 1
ATOM 2028 C C . PRO A 1 269 ? -13.084 10.147 -10.564 1.00 88.69 269 PRO A C 1
ATOM 2030 O O . PRO A 1 269 ? -14.241 10.208 -10.157 1.00 88.69 269 PRO A O 1
ATOM 2033 N N . ALA A 1 270 ? -12.693 9.201 -11.410 1.00 85.62 270 ALA A N 1
ATOM 2034 C CA . ALA A 1 270 ? -13.592 8.198 -11.965 1.00 85.62 270 ALA A CA 1
ATOM 2035 C C . ALA A 1 270 ? -12.889 6.845 -12.078 1.00 85.62 270 ALA A C 1
ATOM 2037 O O . ALA A 1 270 ? -11.659 6.766 -12.155 1.00 85.62 270 ALA A O 1
ATOM 2038 N N . ARG A 1 271 ? -13.683 5.769 -12.107 1.00 83.44 271 ARG A N 1
ATOM 2039 C CA . ARG A 1 271 ? -13.157 4.448 -12.458 1.00 83.44 271 ARG A CA 1
ATOM 2040 C C . ARG A 1 271 ? -12.736 4.449 -13.923 1.00 83.44 271 ARG A C 1
ATOM 2042 O O . ARG A 1 271 ? -13.511 4.888 -14.768 1.00 83.44 271 ARG A O 1
ATOM 2049 N N . PHE A 1 272 ? -11.564 3.895 -14.215 1.00 78.00 272 PHE A N 1
ATOM 2050 C CA . PHE A 1 272 ? -11.109 3.669 -15.586 1.00 78.00 272 PHE A CA 1
ATOM 2051 C C . PHE A 1 272 ? -10.777 2.183 -15.820 1.00 78.00 272 PHE A C 1
ATOM 2053 O O . PHE A 1 272 ? -10.224 1.545 -14.921 1.00 78.00 272 PHE A O 1
ATOM 2060 N N . PRO A 1 273 ? -11.155 1.589 -16.968 1.00 67.44 273 PRO A N 1
ATOM 2061 C CA . PRO A 1 273 ? -10.880 0.183 -17.254 1.00 67.44 273 PRO A CA 1
ATOM 2062 C C . PRO A 1 273 ? -9.379 -0.113 -17.426 1.00 67.44 273 PRO A C 1
ATOM 2064 O O . PRO A 1 273 ? -8.571 0.781 -17.657 1.00 67.44 273 PRO A O 1
ATOM 2067 N N . VAL A 1 274 ? -9.012 -1.391 -17.282 1.00 60.88 274 VAL A N 1
ATOM 2068 C CA . VAL A 1 274 ? -7.621 -1.889 -17.302 1.00 60.88 274 VAL A CA 1
ATOM 2069 C C . VAL A 1 274 ? -6.978 -1.809 -18.695 1.00 60.88 274 VAL A C 1
ATOM 2071 O O . VAL A 1 274 ? -5.760 -1.672 -18.775 1.00 60.88 274 VAL A O 1
ATOM 2074 N N . ASP A 1 275 ? -7.783 -1.828 -19.761 1.00 55.34 275 ASP A N 1
ATOM 2075 C CA . ASP A 1 275 ? -7.308 -2.073 -21.133 1.00 55.34 275 ASP A CA 1
ATOM 2076 C C . ASP A 1 275 ? -6.996 -0.807 -21.947 1.00 55.34 275 ASP A C 1
ATOM 2078 O O . ASP A 1 275 ? -6.656 -0.894 -23.123 1.00 55.34 275 ASP A O 1
ATOM 2082 N N . GLU A 1 276 ? -7.069 0.373 -21.335 1.00 51.12 276 GLU A N 1
ATOM 2083 C CA . GLU A 1 276 ? -6.724 1.636 -21.988 1.00 51.12 276 GLU A CA 1
ATOM 2084 C C . GLU A 1 276 ? -5.593 2.298 -21.197 1.00 51.12 276 GLU A C 1
ATOM 2086 O O . GLU A 1 276 ? -5.818 3.106 -20.293 1.00 51.12 276 GLU A O 1
ATOM 2091 N N . GLU A 1 277 ? -4.342 1.944 -21.510 1.00 52.19 277 GLU A N 1
ATOM 2092 C CA . GLU A 1 277 ? -3.276 2.925 -21.326 1.00 52.19 277 GLU A CA 1
ATOM 2093 C C . GLU A 1 277 ? -3.592 4.054 -22.308 1.00 52.19 277 GLU A C 1
ATOM 2095 O O . GLU A 1 277 ? -3.720 3.785 -23.502 1.00 52.19 277 GLU A O 1
ATOM 2100 N N . PRO A 1 278 ? -3.821 5.293 -21.849 1.00 49.56 278 PRO A N 1
ATOM 2101 C CA . PRO A 1 278 ? -4.168 6.340 -22.777 1.00 49.56 278 PRO A CA 1
ATOM 2102 C C . PRO A 1 278 ? -2.975 6.565 -23.708 1.00 49.56 278 PRO A C 1
ATOM 2104 O O . PRO A 1 278 ? -1.921 7.044 -23.281 1.00 49.56 278 PRO A O 1
ATOM 2107 N N . HIS A 1 279 ? -3.127 6.148 -24.962 1.00 50.69 279 HIS A N 1
ATOM 2108 C CA . HIS A 1 279 ? -2.091 6.299 -25.970 1.00 50.69 279 HIS A CA 1
ATOM 2109 C C . HIS A 1 279 ? -1.788 7.795 -26.150 1.00 50.69 279 HIS A C 1
ATOM 2111 O O . HIS A 1 279 ? -2.704 8.621 -26.222 1.00 50.69 279 HIS A O 1
ATOM 2117 N N . ARG A 1 280 ? -0.496 8.142 -26.154 1.00 48.12 280 ARG A N 1
ATOM 2118 C CA . ARG A 1 280 ? -0.021 9.479 -26.535 1.00 48.12 280 ARG A CA 1
ATOM 2119 C C . ARG A 1 280 ? -0.065 9.665 -28.042 1.00 48.12 280 ARG A C 1
ATOM 2121 O O . ARG A 1 280 ? 0.265 8.692 -28.751 1.00 48.12 280 ARG A O 1
#

InterPro domains:
  IPR039498 Uncharacterised nucleotidyltransferase [PF14907] (39-223)

Organism: NCBI:txid2606593

Sequence (280 aa):
MTDRRAGRLAEDAVRALCWGTGADSHEMIAHAVLTELGAVLEQSVRSKTLCLLAAYLHDHSVPELDRAVTRFLDSTLRANRYKTYACRVAALADTAALGTAGVSAVVLGGLSVEHALYASTGARQFSDIDLLIAPGDADRAQVVLRAQGYEPSRDNRTWTRQTGDPIVPLIVVDLATTLPRGCTDDVPGLLARRTGINVPPHDHPLPILAPSDAVNHTLARLAARPRWPLAADAIRQVRATAPPAPHHADVLAGWSVLRSHWPLLPADPARFPVDEEPHR

Foldseek 3Di:
DPPPVLLVLLVLLLLLLLQDDDPVNLVSVLVNCVPRVPNNCVSCVVQVQLLSNLLVCVVVPNPPDDPVVNVVSVVVQVLLLVLLVVLVVVLQVLCVLCVVLVWQKAWADQNQCCCVQVVSSSSRGDDATEMETAPVCLVVSLVSLVVVQWDADPVSQKTWHADVDPSPRIHIYGYDNAAQPFQPRPSVVQSVQWDFCDDPPDPGGRTHGDLLSNLRRLLLCCLVPPGSSSLSSNSSSLQVDFRDPPGDPSSLSSVVSNCVSVVPPDNDGHHDHSPPPPDD

pLDDT: mean 90.54, std 11.25, range [41.56, 98.5]